Protein AF-A0A7W5DE74-F1 (afdb_monomer_lite)

Structure (mmCIF, N/CA/C/O backbone):
data_AF-A0A7W5DE74-F1
#
_entry.id   AF-A0A7W5DE74-F1
#
loop_
_atom_site.group_PDB
_atom_site.id
_atom_site.type_symbol
_atom_site.label_atom_id
_atom_site.label_alt_id
_atom_site.label_comp_id
_atom_site.label_asym_id
_atom_site.label_entity_id
_atom_site.label_seq_id
_atom_site.pdbx_PDB_ins_code
_atom_site.Cartn_x
_atom_site.Cartn_y
_atom_site.Cartn_z
_atom_site.occupancy
_atom_site.B_iso_or_equiv
_atom_site.auth_seq_id
_atom_site.auth_comp_id
_atom_site.auth_asym_id
_atom_site.auth_atom_id
_atom_site.pdbx_PDB_model_num
ATOM 1 N N . MET A 1 1 ? -1.515 -3.182 -5.912 1.00 50.22 1 MET A N 1
ATOM 2 C CA . MET A 1 1 ? -0.886 -4.175 -5.039 1.00 50.22 1 MET A CA 1
ATOM 3 C C . MET A 1 1 ? -0.636 -5.347 -5.954 1.00 50.22 1 MET A C 1
ATOM 5 O O . MET A 1 1 ? -1.621 -5.844 -6.493 1.00 50.22 1 MET A O 1
ATOM 9 N N . GLY A 1 2 ? 0.620 -5.679 -6.240 1.00 57.59 2 GLY A N 1
ATOM 10 C CA . GLY A 1 2 ? 0.956 -6.916 -6.942 1.00 57.59 2 GLY A CA 1
ATOM 11 C C . GLY A 1 2 ? 1.387 -7.972 -5.930 1.00 57.59 2 GLY A C 1
ATOM 12 O O . GLY A 1 2 ? 2.156 -7.664 -5.022 1.00 57.59 2 GLY A O 1
ATOM 13 N N . THR A 1 3 ? 0.879 -9.197 -6.046 1.00 67.75 3 THR A N 1
ATOM 14 C CA . THR A 1 3 ? 1.270 -10.319 -5.177 1.00 67.75 3 THR A CA 1
ATOM 15 C C . THR A 1 3 ? 1.886 -11.424 -6.023 1.00 67.75 3 THR A C 1
ATOM 17 O O . THR A 1 3 ? 1.334 -11.786 -7.058 1.00 67.75 3 THR A O 1
ATOM 20 N N . PHE A 1 4 ? 3.024 -11.970 -5.591 1.00 82.62 4 PHE A N 1
ATOM 21 C CA . PHE A 1 4 ? 3.756 -13.004 -6.318 1.00 82.62 4 PHE A CA 1
ATOM 22 C C . PHE A 1 4 ? 4.430 -13.999 -5.370 1.00 82.62 4 PHE A C 1
ATOM 24 O O . PHE A 1 4 ? 4.815 -13.654 -4.258 1.00 82.62 4 PHE A O 1
ATOM 31 N N . ALA A 1 5 ? 4.583 -15.243 -5.829 1.00 84.38 5 ALA A N 1
ATOM 32 C CA . ALA A 1 5 ? 5.371 -16.272 -5.139 1.00 84.38 5 ALA A CA 1
ATOM 33 C C . ALA A 1 5 ? 6.841 -16.285 -5.585 1.00 84.38 5 ALA A C 1
ATOM 35 O O . ALA A 1 5 ? 7.701 -16.822 -4.897 1.00 84.38 5 ALA A O 1
ATOM 36 N N . ARG A 1 6 ? 7.102 -15.759 -6.781 1.00 89.25 6 ARG A N 1
ATOM 37 C CA . ARG A 1 6 ? 8.391 -15.726 -7.468 1.00 89.25 6 ARG A CA 1
ATOM 38 C C . ARG A 1 6 ? 8.315 -14.625 -8.520 1.00 89.25 6 ARG A C 1
ATOM 40 O O . ARG A 1 6 ? 7.248 -14.433 -9.102 1.00 89.25 6 ARG A O 1
ATOM 47 N N . ILE A 1 7 ? 9.422 -13.930 -8.771 1.00 91.12 7 ILE A N 1
ATOM 48 C CA . ILE A 1 7 ? 9.519 -12.959 -9.874 1.00 91.12 7 ILE A CA 1
ATOM 49 C C . ILE A 1 7 ? 10.151 -13.614 -11.099 1.00 91.12 7 ILE A C 1
ATOM 51 O O . ILE A 1 7 ? 9.640 -13.460 -12.202 1.00 91.12 7 ILE A O 1
ATOM 55 N N . ALA A 1 8 ? 11.237 -14.362 -10.908 1.00 93.81 8 ALA A N 1
ATOM 56 C CA . ALA A 1 8 ? 11.986 -14.971 -11.996 1.00 93.81 8 ALA A CA 1
ATOM 57 C C . ALA A 1 8 ? 11.155 -15.952 -12.834 1.00 93.81 8 ALA A C 1
ATOM 59 O O . ALA A 1 8 ? 10.428 -16.800 -12.310 1.00 93.81 8 ALA A O 1
ATOM 60 N N . TRP A 1 9 ? 11.329 -15.883 -14.149 1.00 96.25 9 TRP A N 1
ATOM 61 C CA . TRP A 1 9 ? 10.778 -16.856 -15.082 1.00 96.25 9 TRP A CA 1
ATOM 62 C C . TRP A 1 9 ? 11.301 -18.268 -14.781 1.00 96.25 9 TRP A C 1
ATOM 64 O O . TRP A 1 9 ? 12.428 -18.460 -14.308 1.00 96.25 9 TRP A O 1
ATOM 74 N N . ALA A 1 10 ? 10.464 -19.262 -15.053 1.00 94.56 10 ALA A N 1
ATOM 75 C CA . ALA A 1 10 ? 10.846 -20.666 -15.111 1.00 94.56 10 ALA A CA 1
ATOM 76 C C . ALA A 1 10 ? 9.954 -21.390 -16.139 1.00 94.56 10 ALA A C 1
ATOM 78 O O . ALA A 1 10 ? 8.854 -20.909 -16.423 1.00 94.56 10 ALA A O 1
ATOM 79 N N . PRO A 1 11 ? 10.360 -22.559 -16.671 1.00 95.00 11 PRO A N 1
ATOM 80 C CA . PRO A 1 11 ? 9.535 -23.322 -17.615 1.00 95.00 11 PRO A CA 1
ATOM 81 C C . PRO A 1 11 ? 8.137 -23.673 -17.080 1.00 95.00 11 PRO A C 1
ATOM 83 O O . PRO A 1 11 ? 7.183 -23.761 -17.846 1.00 95.00 11 PRO A O 1
ATOM 86 N N . ASP A 1 12 ? 8.006 -23.839 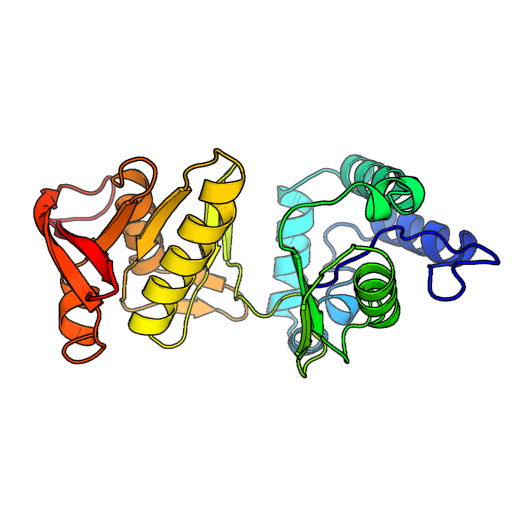-15.762 1.00 93.88 12 ASP A N 1
ATOM 87 C CA . ASP A 1 12 ? 6.755 -24.102 -15.042 1.00 93.88 12 ASP A CA 1
ATOM 88 C C . ASP A 1 12 ? 6.113 -22.831 -14.437 1.00 93.88 12 ASP A C 1
ATOM 90 O O . ASP A 1 12 ? 5.123 -22.906 -13.707 1.00 93.88 12 ASP A O 1
ATOM 94 N N . TYR A 1 13 ? 6.677 -21.656 -14.731 1.00 95.44 13 TYR A N 1
ATOM 95 C CA . TYR A 1 13 ? 6.267 -20.340 -14.236 1.00 95.44 13 TYR A CA 1
ATOM 96 C C . TYR A 1 13 ? 6.455 -19.283 -15.333 1.00 95.44 13 TYR A C 1
ATOM 98 O O . TYR A 1 13 ? 7.277 -18.368 -15.242 1.00 95.44 13 TYR A O 1
ATOM 106 N N . THR A 1 14 ? 5.708 -19.458 -16.424 1.00 95.31 14 THR A N 1
ATOM 107 C CA . THR A 1 14 ? 5.965 -18.793 -17.711 1.00 95.31 14 THR A CA 1
ATOM 108 C C . THR A 1 14 ? 5.629 -17.305 -17.750 1.00 95.31 14 THR A C 1
ATOM 110 O O . THR A 1 14 ? 5.992 -16.629 -18.705 1.00 95.31 14 THR A O 1
ATOM 113 N N . PHE A 1 15 ? 4.926 -16.801 -16.739 1.00 93.81 15 PHE A N 1
ATOM 114 C CA . PHE A 1 15 ? 4.556 -15.392 -16.583 1.00 93.81 15 PHE A CA 1
ATOM 115 C C . PHE A 1 15 ? 5.512 -14.627 -15.653 1.00 93.81 15 PHE A C 1
ATOM 117 O O . PHE A 1 15 ? 5.294 -13.447 -15.400 1.00 93.81 15 PHE A O 1
ATOM 124 N N . GLY A 1 16 ? 6.564 -15.286 -15.150 1.00 93.69 16 GLY A N 1
ATOM 125 C CA . GLY A 1 16 ? 7.671 -14.604 -14.486 1.00 93.69 16 GLY A CA 1
ATOM 126 C C . GLY A 1 16 ? 8.545 -13.823 -15.472 1.00 93.69 16 GLY A C 1
ATOM 127 O O . GLY A 1 16 ? 8.479 -14.008 -16.687 1.00 93.69 16 GLY A O 1
ATOM 128 N N . THR A 1 17 ? 9.401 -12.964 -14.935 1.00 93.88 17 THR A N 1
ATOM 129 C CA . THR A 1 17 ? 10.289 -12.092 -15.707 1.00 93.88 17 THR A CA 1
ATOM 130 C C . THR A 1 17 ? 11.560 -12.841 -16.114 1.00 93.88 17 THR A C 1
ATOM 132 O O . THR A 1 17 ? 12.211 -13.406 -15.235 1.00 93.88 17 THR A O 1
ATOM 135 N N . PRO A 1 18 ? 11.944 -12.863 -17.404 1.00 95.75 18 PRO A N 1
ATOM 136 C CA . PRO A 1 18 ? 13.197 -13.476 -17.842 1.00 95.75 18 PRO A CA 1
ATOM 137 C C . PRO A 1 18 ? 14.445 -12.780 -17.262 1.00 95.75 18 PRO A C 1
ATOM 139 O O . PRO A 1 18 ? 14.412 -11.559 -17.065 1.00 95.75 18 PRO A O 1
ATOM 142 N N . PRO A 1 19 ? 15.555 -13.511 -17.029 1.00 93.00 19 PRO A N 1
ATOM 143 C CA . PRO A 1 19 ? 16.786 -12.955 -16.459 1.00 93.00 19 PRO A CA 1
ATOM 144 C C . PRO A 1 19 ? 17.320 -11.751 -17.228 1.00 93.00 19 PRO A C 1
ATOM 146 O O . PRO A 1 19 ? 17.626 -10.731 -16.627 1.00 93.00 19 PRO A O 1
ATOM 149 N N . GLU A 1 20 ? 17.338 -11.819 -18.556 1.00 94.94 20 GLU A N 1
ATOM 150 C CA . GLU A 1 20 ? 17.827 -10.750 -19.424 1.00 94.94 20 GLU A CA 1
ATOM 151 C C . GLU A 1 20 ? 16.999 -9.461 -19.308 1.00 94.94 20 GLU A C 1
ATOM 153 O O . GLU A 1 20 ? 17.544 -8.357 -19.354 1.00 94.94 20 GLU A O 1
ATOM 158 N N . VAL A 1 21 ? 15.685 -9.589 -19.094 1.00 91.44 21 VAL A N 1
ATOM 159 C CA . VAL A 1 21 ? 14.788 -8.447 -18.874 1.00 91.44 21 VAL A CA 1
ATOM 160 C C . VAL A 1 21 ? 15.040 -7.844 -17.493 1.00 91.44 21 VAL A C 1
ATOM 162 O O . VAL A 1 21 ? 15.067 -6.621 -17.341 1.00 91.44 21 VAL A O 1
ATOM 165 N N . TYR A 1 22 ? 15.245 -8.694 -16.486 1.00 90.44 22 TYR A N 1
ATOM 166 C CA . TYR A 1 22 ? 15.495 -8.252 -15.120 1.00 90.44 22 TYR A CA 1
ATOM 167 C C . TYR A 1 22 ? 16.885 -7.623 -14.953 1.00 90.44 22 TYR A C 1
ATOM 169 O O . TYR A 1 22 ? 17.020 -6.590 -14.306 1.00 90.44 22 TYR A O 1
ATOM 177 N N . ASP A 1 23 ? 17.914 -8.165 -15.597 1.00 92.06 23 ASP A N 1
ATOM 178 C CA . ASP A 1 23 ? 19.263 -7.597 -15.581 1.00 92.06 23 ASP A CA 1
ATOM 179 C C . ASP A 1 23 ? 19.297 -6.217 -16.248 1.00 92.06 23 ASP A C 1
ATOM 181 O O . ASP A 1 23 ? 19.892 -5.281 -15.706 1.00 92.06 23 ASP A O 1
ATOM 185 N N . ALA A 1 24 ? 18.590 -6.041 -17.370 1.00 91.00 24 ALA A N 1
ATOM 186 C CA . ALA A 1 24 ? 18.429 -4.731 -18.002 1.00 91.00 24 ALA A CA 1
ATOM 187 C C . ALA A 1 24 ? 17.707 -3.731 -17.079 1.00 91.00 24 ALA A C 1
ATOM 189 O O . ALA A 1 24 ? 18.073 -2.553 -17.012 1.00 91.00 24 ALA A O 1
ATOM 190 N N . LEU A 1 25 ? 16.706 -4.199 -16.324 1.00 86.81 25 LEU A N 1
ATOM 191 C CA . LEU A 1 25 ? 16.023 -3.403 -15.306 1.00 86.81 25 LEU A CA 1
ATOM 192 C C . LEU A 1 25 ? 16.978 -2.966 -14.187 1.00 86.81 25 LEU A C 1
ATOM 194 O O . LEU A 1 25 ? 16.955 -1.796 -13.802 1.00 86.81 25 LEU A O 1
ATOM 198 N N . LEU A 1 26 ? 17.820 -3.874 -13.684 1.00 87.19 26 LEU A N 1
ATOM 199 C CA . LEU A 1 26 ? 18.799 -3.582 -12.633 1.00 87.19 26 LEU A CA 1
ATOM 200 C C . LEU A 1 26 ? 19.858 -2.578 -13.103 1.00 87.19 26 LEU A C 1
ATOM 202 O O . LEU A 1 26 ? 20.144 -1.624 -12.382 1.00 87.19 26 LEU A O 1
ATOM 206 N N . GLN A 1 27 ? 20.382 -2.730 -14.322 1.00 90.56 27 GLN A N 1
ATOM 207 C CA . GLN A 1 27 ? 21.330 -1.770 -14.904 1.00 90.56 27 GLN A CA 1
ATOM 208 C C . GLN A 1 27 ? 20.709 -0.377 -15.041 1.00 90.56 27 GLN A C 1
ATOM 210 O O . GLN A 1 27 ? 21.325 0.629 -14.682 1.00 90.56 27 GLN A O 1
ATOM 215 N N . ARG A 1 28 ? 19.461 -0.306 -15.517 1.00 87.62 28 ARG A N 1
ATOM 216 C CA . ARG A 1 28 ? 18.734 0.962 -15.607 1.00 87.62 28 ARG A CA 1
ATOM 217 C C . ARG A 1 28 ? 18.492 1.566 -14.228 1.00 87.62 28 ARG A C 1
ATOM 219 O O . ARG A 1 28 ? 18.661 2.771 -14.057 1.00 87.62 28 ARG A O 1
ATOM 226 N N . MET A 1 29 ? 18.119 0.743 -13.250 1.00 81.50 29 MET A N 1
ATOM 227 C CA . MET A 1 29 ? 17.961 1.178 -11.865 1.00 81.50 29 MET A CA 1
ATOM 228 C C . MET A 1 29 ? 19.238 1.790 -11.322 1.00 81.50 29 MET A C 1
ATOM 230 O O . MET A 1 29 ? 19.171 2.857 -10.732 1.00 81.50 29 MET A O 1
ATOM 234 N N . GLU A 1 30 ? 20.390 1.178 -11.565 1.00 84.56 30 GLU A N 1
ATOM 235 C CA . GLU A 1 30 ? 21.675 1.685 -11.094 1.00 84.56 30 GLU A CA 1
ATOM 236 C C . GLU A 1 30 ? 22.034 3.052 -11.707 1.00 84.56 30 GLU A C 1
ATOM 238 O O . GLU A 1 30 ? 22.416 3.977 -10.991 1.00 84.56 30 GLU A O 1
ATOM 243 N N . GLN A 1 31 ? 21.859 3.213 -1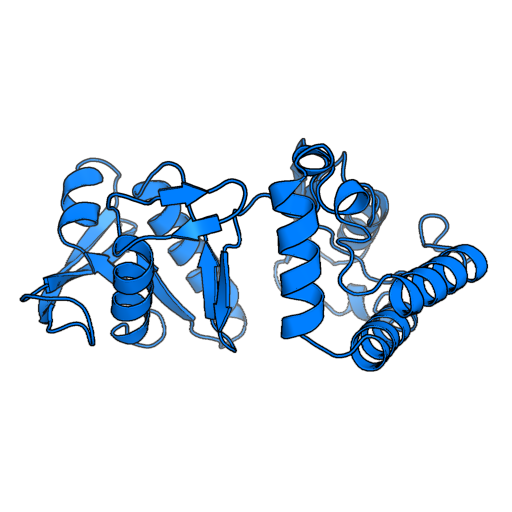3.023 1.00 87.62 31 GLN A N 1
ATOM 244 C CA . GLN A 1 31 ? 22.258 4.421 -13.767 1.00 87.62 31 GLN A CA 1
ATOM 245 C C . GLN A 1 31 ? 21.280 5.596 -13.631 1.00 87.62 31 GLN A C 1
ATOM 247 O O . GLN A 1 31 ? 21.638 6.776 -13.778 1.00 87.62 31 GLN A O 1
ATOM 252 N N . GLU A 1 32 ? 20.008 5.285 -13.423 1.00 87.69 32 GLU A N 1
ATOM 253 C CA . GLU A 1 32 ? 18.924 6.259 -13.424 1.00 87.69 32 GLU A CA 1
ATOM 254 C C . GLU A 1 32 ? 18.214 6.348 -12.069 1.00 87.69 32 GLU A C 1
ATOM 256 O O . GLU A 1 32 ? 17.192 7.033 -11.959 1.00 87.69 32 GLU A O 1
ATOM 261 N N . TRP A 1 33 ? 18.770 5.724 -11.024 1.00 81.62 33 TRP A N 1
ATOM 262 C CA . TRP A 1 33 ? 18.270 5.859 -9.661 1.00 81.62 33 TRP A CA 1
ATOM 263 C C . TRP A 1 33 ? 18.088 7.331 -9.311 1.00 81.62 33 TRP A C 1
ATOM 265 O O . TRP A 1 33 ? 18.973 8.173 -9.488 1.00 81.62 33 TRP A O 1
ATOM 275 N N . GLY A 1 34 ? 16.902 7.662 -8.825 1.00 70.06 34 GLY A N 1
ATOM 276 C CA . GLY A 1 34 ? 16.574 9.025 -8.475 1.00 70.06 34 GLY A CA 1
ATOM 277 C C . GLY A 1 34 ? 16.122 9.911 -9.634 1.00 70.06 34 GLY A C 1
ATOM 278 O O . GLY A 1 34 ? 15.814 11.081 -9.423 1.00 70.06 34 GLY A O 1
ATOM 279 N N . LYS A 1 35 ? 16.021 9.403 -10.859 1.00 82.44 35 LYS A N 1
ATOM 280 C CA . LYS A 1 35 ? 15.450 10.157 -11.992 1.00 82.44 35 LYS A CA 1
ATOM 281 C C . LYS A 1 35 ? 13.955 9.893 -12.178 1.00 82.44 35 LYS A C 1
ATOM 283 O O . LYS A 1 35 ? 13.362 10.336 -13.157 1.00 82.44 35 LYS A O 1
ATOM 288 N N . GLY A 1 36 ? 13.339 9.174 -11.240 1.00 65.94 36 GLY A N 1
ATOM 289 C CA . GLY A 1 36 ? 11.932 8.813 -11.319 1.00 65.94 36 GLY A CA 1
ATOM 290 C C . GLY A 1 36 ? 11.688 7.583 -12.200 1.00 65.94 36 GLY A C 1
ATOM 291 O O . GLY A 1 36 ? 10.614 7.430 -12.787 1.00 65.94 36 GLY A O 1
ATOM 292 N N . VAL A 1 37 ? 12.684 6.703 -12.312 1.00 68.12 37 VAL A N 1
ATOM 293 C CA . VAL A 1 37 ? 12.578 5.483 -13.113 1.00 68.12 37 VAL A CA 1
ATOM 294 C C . VAL A 1 37 ? 11.547 4.513 -12.565 1.00 68.12 37 VAL A C 1
ATOM 296 O O . VAL A 1 37 ? 11.339 4.416 -11.357 1.00 68.12 37 VAL A O 1
ATOM 299 N N . LEU A 1 38 ? 10.891 3.811 -13.491 1.00 70.06 38 LEU A N 1
ATOM 300 C CA . LEU A 1 38 ? 9.746 2.922 -13.272 1.00 70.06 38 LEU A CA 1
ATOM 301 C C . LEU A 1 38 ? 8.457 3.563 -12.778 1.00 70.06 38 LEU A C 1
ATOM 303 O O . LEU A 1 38 ? 7.476 2.837 -12.669 1.00 70.06 38 LEU A O 1
ATOM 307 N N . LEU A 1 39 ? 8.384 4.882 -12.570 1.00 69.75 39 LEU A N 1
ATOM 308 C CA . LEU A 1 39 ? 7.108 5.507 -12.209 1.00 69.75 39 LEU A CA 1
ATOM 309 C C . LEU A 1 39 ? 6.018 5.197 -13.247 1.00 69.75 39 LEU A C 1
ATOM 311 O O . LEU A 1 39 ? 4.911 4.835 -12.883 1.00 69.75 39 LEU A O 1
ATOM 315 N N . SER A 1 40 ? 6.351 5.235 -14.538 1.00 75.38 40 SER A N 1
ATOM 316 C CA . SER A 1 40 ? 5.413 4.894 -15.617 1.00 75.38 40 SER A CA 1
ATOM 317 C C . SER A 1 40 ? 5.014 3.416 -15.667 1.00 75.38 40 SER A C 1
ATOM 319 O O . SER A 1 40 ? 4.000 3.082 -16.279 1.00 75.38 40 SER A O 1
ATOM 321 N N . ALA A 1 41 ? 5.806 2.533 -15.058 1.00 72.50 41 ALA A N 1
ATOM 322 C CA . ALA A 1 41 ? 5.509 1.109 -14.959 1.00 72.50 41 ALA A CA 1
ATOM 323 C C . ALA A 1 41 ? 4.699 0.792 -13.690 1.00 72.50 41 ALA A C 1
ATOM 325 O O . ALA A 1 41 ? 3.735 0.040 -13.761 1.00 72.50 41 ALA A O 1
ATOM 326 N N . LEU A 1 42 ? 5.065 1.399 -12.557 1.00 68.69 42 LEU A N 1
ATOM 327 C CA . LEU A 1 42 ? 4.462 1.182 -11.238 1.00 68.69 42 LEU A CA 1
ATOM 328 C C . LEU A 1 42 ? 3.181 1.994 -11.020 1.00 68.69 42 LEU A C 1
ATOM 330 O O . LEU A 1 42 ? 2.289 1.556 -10.306 1.00 68.69 42 LEU A O 1
ATOM 334 N N . ALA A 1 43 ? 3.080 3.178 -11.608 1.00 70.56 43 ALA A N 1
ATOM 335 C CA . ALA A 1 43 ? 1.907 4.040 -11.534 1.00 70.56 43 ALA A CA 1
ATOM 336 C C . ALA A 1 43 ? 1.697 4.741 -12.885 1.00 70.56 43 ALA A C 1
ATOM 338 O O . ALA A 1 43 ? 1.982 5.935 -13.015 1.00 70.56 43 ALA A O 1
ATOM 339 N N . PRO A 1 44 ? 1.225 4.013 -13.920 1.00 75.31 44 PRO A N 1
ATOM 340 C CA . PRO A 1 44 ? 0.942 4.592 -15.231 1.00 75.31 44 PRO A CA 1
ATOM 341 C C . PRO A 1 44 ? 0.058 5.842 -15.176 1.00 75.31 44 PRO A C 1
ATOM 343 O O . PRO A 1 44 ? 0.238 6.737 -15.998 1.00 75.31 44 PRO A O 1
ATOM 346 N N . SER A 1 45 ? -0.853 5.942 -14.202 1.00 74.88 45 SER A N 1
ATOM 347 C CA . SER A 1 45 ? -1.691 7.134 -14.010 1.00 74.88 45 SER A CA 1
ATOM 348 C C . SER A 1 45 ? -0.909 8.411 -13.673 1.00 74.88 45 SER A C 1
ATOM 350 O O . SER A 1 45 ? -1.426 9.506 -13.875 1.00 74.88 45 SER A O 1
ATOM 352 N N . LEU A 1 46 ? 0.336 8.285 -13.202 1.00 73.38 46 LEU A N 1
ATOM 353 C CA . LEU A 1 46 ? 1.231 9.388 -12.837 1.00 73.38 46 LEU A CA 1
ATOM 354 C C . LEU A 1 46 ? 2.374 9.587 -13.846 1.00 73.38 46 LEU A C 1
ATOM 356 O O . LEU A 1 46 ? 3.276 10.387 -13.608 1.00 73.38 46 LEU A O 1
ATOM 360 N N . ALA A 1 47 ? 2.378 8.853 -14.964 1.00 73.94 47 ALA A N 1
ATOM 361 C CA . ALA A 1 47 ? 3.504 8.827 -15.898 1.00 73.94 47 ALA A CA 1
ATOM 362 C C . ALA A 1 47 ? 3.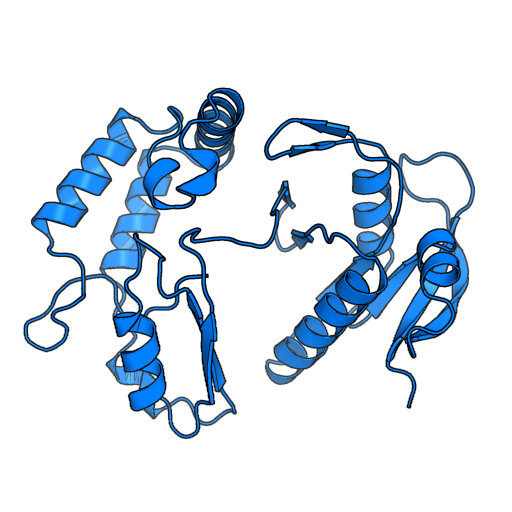781 10.182 -16.576 1.00 73.94 47 ALA A C 1
ATOM 364 O O . ALA A 1 47 ? 4.941 10.488 -16.869 1.00 73.94 47 ALA A O 1
ATOM 365 N N . ASP A 1 48 ? 2.740 10.980 -16.804 1.00 79.44 48 ASP A N 1
ATOM 366 C CA . ASP A 1 48 ? 2.834 12.274 -17.489 1.00 79.44 48 ASP A CA 1
ATOM 367 C C . ASP A 1 48 ? 2.953 13.458 -16.515 1.00 79.44 48 ASP A C 1
ATOM 369 O O . ASP A 1 48 ? 3.155 14.598 -16.930 1.00 79.44 48 ASP A O 1
ATOM 373 N N . ASP A 1 49 ? 2.900 13.197 -15.207 1.00 80.56 49 ASP A N 1
ATOM 374 C CA . ASP A 1 49 ? 3.090 14.216 -14.180 1.00 80.56 49 ASP A 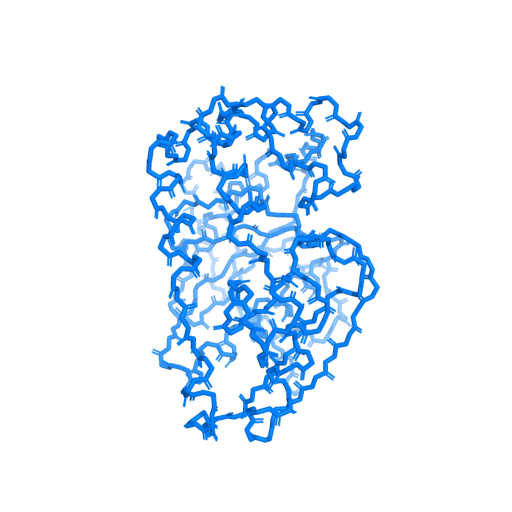CA 1
ATOM 375 C C . ASP A 1 49 ? 4.593 14.407 -13.902 1.00 80.56 49 ASP A C 1
ATOM 377 O O . ASP A 1 49 ? 5.258 13.613 -13.227 1.00 80.56 49 ASP A O 1
ATOM 381 N N . ALA A 1 50 ? 5.145 15.498 -14.438 1.00 77.69 50 ALA A N 1
ATOM 382 C CA . ALA A 1 50 ? 6.545 15.867 -14.248 1.00 77.69 50 ALA A CA 1
ATOM 383 C C . ALA A 1 50 ? 6.906 16.085 -12.768 1.00 77.69 50 ALA A C 1
ATOM 385 O O . ALA A 1 50 ? 8.005 15.712 -12.348 1.00 77.69 50 ALA A O 1
ATOM 386 N N . ALA A 1 51 ? 5.982 16.624 -11.966 1.00 72.88 51 ALA A N 1
ATOM 387 C CA . ALA A 1 51 ? 6.189 16.824 -10.536 1.00 72.88 51 ALA A CA 1
ATOM 388 C C . ALA A 1 51 ? 6.192 15.483 -9.788 1.00 72.88 51 ALA A C 1
ATOM 390 O O . ALA A 1 51 ? 7.019 15.280 -8.892 1.00 72.88 51 ALA A O 1
ATOM 391 N N . ALA A 1 52 ? 5.333 14.538 -10.188 1.00 66.44 52 ALA A N 1
ATOM 392 C CA . ALA A 1 52 ? 5.341 13.176 -9.659 1.00 66.44 52 ALA A CA 1
ATOM 393 C C . ALA A 1 52 ? 6.639 12.433 -10.011 1.00 66.44 52 ALA A C 1
ATOM 395 O O . ALA A 1 52 ? 7.233 11.801 -9.136 1.00 66.44 52 ALA A O 1
ATOM 396 N N . ARG A 1 53 ? 7.138 12.556 -11.251 1.00 72.19 53 ARG A N 1
ATOM 397 C CA . ARG A 1 53 ? 8.416 11.952 -11.677 1.00 72.19 53 ARG A CA 1
ATOM 398 C C . ARG A 1 53 ? 9.601 12.504 -10.893 1.00 72.19 53 ARG A C 1
ATOM 400 O O . ARG A 1 53 ? 10.421 11.736 -10.389 1.00 72.19 53 ARG A O 1
ATOM 407 N N . GLU A 1 54 ? 9.683 13.823 -10.761 1.00 71.75 54 GLU A N 1
ATOM 408 C CA . GLU A 1 54 ? 10.753 14.473 -10.007 1.00 71.75 54 GLU A CA 1
ATOM 409 C C . GLU A 1 54 ? 10.694 14.105 -8.514 1.00 71.75 54 GLU A C 1
ATOM 411 O O . GLU A 1 54 ? 11.721 13.845 -7.880 1.00 71.75 54 GLU A O 1
ATOM 416 N N . TRP A 1 55 ? 9.487 14.023 -7.946 1.00 64.69 55 TRP A N 1
ATOM 417 C CA . TRP A 1 55 ? 9.283 13.549 -6.582 1.00 64.69 55 TRP A CA 1
ATOM 418 C C . TRP A 1 55 ? 9.711 12.096 -6.389 1.00 64.69 55 TRP A C 1
ATOM 420 O O . TRP A 1 55 ? 10.472 11.836 -5.458 1.00 64.69 55 TRP A O 1
ATOM 430 N N . TRP A 1 56 ? 9.280 11.179 -7.258 1.00 62.59 56 TRP A N 1
ATOM 431 C CA . TRP A 1 56 ? 9.656 9.764 -7.196 1.00 62.59 56 TRP A CA 1
ATOM 432 C C . TRP A 1 56 ? 11.178 9.607 -7.243 1.00 62.59 56 TRP A C 1
ATOM 434 O O . TRP A 1 56 ? 11.772 8.859 -6.470 1.00 62.59 56 TRP A O 1
ATOM 444 N N . GLY A 1 57 ? 11.830 10.414 -8.079 1.00 67.44 57 GLY A N 1
ATOM 445 C CA . GLY A 1 57 ? 13.278 10.508 -8.119 1.00 67.44 57 GLY A CA 1
ATOM 446 C C . GLY A 1 57 ? 13.918 11.020 -6.820 1.00 67.44 57 GLY A C 1
ATOM 447 O O . GLY A 1 57 ? 14.920 10.482 -6.350 1.00 67.44 57 GLY A O 1
ATOM 448 N N . ARG A 1 58 ? 13.348 12.045 -6.180 1.00 67.31 58 ARG A N 1
ATOM 449 C CA . ARG A 1 58 ? 13.813 12.482 -4.849 1.00 67.31 58 ARG A CA 1
ATOM 450 C C . ARG A 1 58 ? 13.641 11.386 -3.798 1.00 67.31 58 ARG A C 1
ATOM 452 O O . ARG A 1 58 ? 14.581 11.151 -3.046 1.00 67.31 58 ARG A O 1
ATOM 459 N N . PHE A 1 59 ? 12.491 10.714 -3.784 1.00 56.78 59 PHE A N 1
ATOM 460 C CA . PHE A 1 59 ? 12.192 9.621 -2.859 1.00 56.78 59 PHE A CA 1
ATOM 461 C C . PHE A 1 59 ? 13.209 8.484 -2.986 1.00 56.78 59 PHE A C 1
ATOM 463 O O . PHE A 1 59 ? 13.823 8.117 -1.991 1.00 56.78 59 PHE A O 1
ATOM 470 N N . GLN A 1 60 ? 13.473 8.011 -4.208 1.00 61.84 60 GLN A N 1
ATOM 471 C CA . GLN A 1 60 ? 14.499 7.001 -4.490 1.00 61.84 60 GLN A CA 1
ATOM 472 C C . GLN A 1 60 ? 15.860 7.375 -3.877 1.00 61.84 60 GLN A C 1
ATOM 474 O O . GLN A 1 60 ? 16.472 6.568 -3.186 1.00 61.84 60 GLN A O 1
ATOM 479 N N . ARG A 1 61 ? 16.328 8.621 -4.056 1.00 73.06 61 ARG A N 1
ATOM 480 C CA . ARG A 1 61 ? 17.613 9.064 -3.474 1.00 73.06 61 ARG A CA 1
ATOM 481 C C . ARG A 1 61 ? 17.614 9.131 -1.948 1.00 73.06 61 ARG A C 1
ATOM 483 O O . ARG A 1 61 ? 18.673 8.978 -1.349 1.00 73.06 61 ARG A O 1
ATOM 490 N N . GLN A 1 62 ? 16.473 9.449 -1.342 1.00 60.44 62 GLN A N 1
ATOM 491 C CA . GLN A 1 62 ? 16.340 9.596 0.108 1.00 60.44 62 GLN A CA 1
ATOM 492 C C . GLN A 1 62 ? 16.124 8.257 0.816 1.00 60.44 62 GLN A C 1
ATOM 494 O O . GLN A 1 62 ? 16.473 8.146 1.988 1.00 60.44 62 GLN A O 1
ATOM 499 N N . SER A 1 63 ? 15.567 7.258 0.127 1.00 54.88 63 SER A N 1
ATOM 500 C CA . SER A 1 63 ? 15.261 5.955 0.714 1.00 54.88 63 SER A CA 1
ATOM 501 C C . SER A 1 63 ? 16.499 5.071 0.834 1.00 54.88 63 SER A C 1
ATOM 503 O O . SER A 1 63 ? 16.806 4.581 1.919 1.00 54.88 63 SER A O 1
ATOM 505 N N . CYS A 1 64 ? 17.233 4.869 -0.260 1.00 61.28 64 CYS A N 1
ATOM 506 C CA . CYS A 1 64 ? 18.441 4.054 -0.258 1.00 61.28 64 CYS A CA 1
ATOM 507 C C . CYS A 1 64 ? 19.404 4.431 -1.392 1.00 61.28 64 CYS A C 1
ATOM 509 O O . CYS A 1 64 ? 19.078 5.181 -2.316 1.00 61.28 64 CYS A O 1
ATOM 511 N N . SER A 1 65 ? 20.634 3.917 -1.308 1.00 78.00 65 SER A N 1
ATOM 512 C CA . SER A 1 65 ? 21.602 4.066 -2.393 1.00 78.00 65 SER A CA 1
ATOM 513 C C . SER A 1 65 ? 21.188 3.223 -3.613 1.00 78.00 65 SER A C 1
ATOM 515 O O . SER A 1 65 ? 20.532 2.192 -3.442 1.00 78.00 65 SER A O 1
ATOM 517 N N . PRO A 1 66 ? 21.617 3.589 -4.838 1.00 75.94 66 PRO A N 1
ATOM 518 C CA . PRO A 1 66 ? 21.352 2.787 -6.036 1.00 75.94 66 PRO A CA 1
ATOM 519 C C . PRO A 1 66 ? 21.797 1.326 -5.874 1.00 75.94 66 PRO A C 1
ATOM 521 O O . PRO A 1 66 ? 21.053 0.405 -6.199 1.00 75.94 66 PRO A O 1
ATOM 524 N N . GLY A 1 67 ? 22.982 1.108 -5.292 1.00 75.19 67 GLY A N 1
ATOM 525 C CA . GLY A 1 67 ? 23.507 -0.233 -5.030 1.00 75.19 67 GLY A CA 1
ATOM 526 C C . GLY A 1 67 ? 22.666 -1.022 -4.022 1.00 75.19 67 GLY A C 1
ATOM 527 O O . GLY A 1 67 ? 22.438 -2.213 -4.220 1.00 75.19 67 GLY A O 1
ATOM 528 N N . ALA A 1 68 ? 22.142 -0.368 -2.978 1.00 68.25 68 ALA A N 1
ATOM 529 C CA . ALA A 1 68 ? 21.230 -1.008 -2.029 1.00 68.25 68 ALA A CA 1
ATOM 530 C C . ALA A 1 68 ? 19.888 -1.376 -2.686 1.00 68.25 68 ALA A C 1
ATOM 532 O O . ALA A 1 68 ? 19.378 -2.470 -2.455 1.00 68.25 68 ALA A O 1
ATOM 533 N N . ALA A 1 69 ? 19.341 -0.512 -3.547 1.00 68.25 69 ALA A N 1
ATOM 534 C CA . ALA A 1 69 ? 18.131 -0.808 -4.313 1.00 68.25 69 ALA A CA 1
ATOM 535 C C . ALA A 1 69 ? 18.322 -2.008 -5.253 1.00 68.25 69 ALA A C 1
ATOM 537 O O . ALA A 1 69 ? 17.501 -2.924 -5.266 1.00 68.25 69 ALA A O 1
ATOM 538 N N . VAL A 1 70 ? 19.428 -2.030 -6.003 1.00 78.94 70 VAL A N 1
ATOM 539 C CA . VAL A 1 70 ? 19.790 -3.142 -6.895 1.00 78.94 70 VAL A CA 1
ATOM 540 C C . VAL A 1 70 ? 19.961 -4.440 -6.110 1.00 78.94 70 VAL A C 1
ATOM 542 O O . VAL A 1 70 ? 19.462 -5.475 -6.547 1.00 78.94 70 VAL A O 1
ATOM 545 N N . ALA A 1 71 ? 20.611 -4.399 -4.945 1.00 71.75 71 ALA A N 1
ATOM 546 C CA . ALA A 1 71 ? 20.772 -5.569 -4.086 1.00 71.75 71 ALA A CA 1
ATOM 547 C C . ALA A 1 71 ? 19.422 -6.113 -3.590 1.00 71.75 71 ALA A C 1
ATOM 549 O O . ALA A 1 71 ? 19.189 -7.318 -3.666 1.00 71.75 71 ALA A O 1
ATOM 550 N N . LEU A 1 72 ? 18.512 -5.238 -3.145 1.00 67.44 72 LEU A N 1
ATOM 551 C CA . LEU A 1 72 ? 17.168 -5.631 -2.704 1.00 67.44 72 LEU A CA 1
ATOM 552 C C . LEU A 1 72 ? 16.340 -6.239 -3.841 1.00 67.44 72 LEU A C 1
ATOM 554 O O . LEU A 1 72 ? 15.684 -7.257 -3.640 1.00 67.44 72 LEU A O 1
ATOM 558 N N . LEU A 1 73 ? 16.386 -5.642 -5.033 1.00 74.31 73 LEU A N 1
ATOM 559 C CA . LEU A 1 73 ? 15.681 -6.156 -6.208 1.00 74.31 73 LEU A CA 1
ATOM 560 C C . LEU A 1 73 ? 16.254 -7.503 -6.662 1.00 74.31 73 LEU A C 1
ATOM 562 O O . LEU A 1 73 ? 15.499 -8.444 -6.891 1.00 74.31 73 LEU A O 1
ATOM 566 N N . ARG A 1 74 ? 17.582 -7.640 -6.711 1.00 80.88 74 ARG A N 1
ATOM 567 C CA . ARG A 1 74 ? 18.248 -8.913 -7.021 1.00 80.88 74 ARG A CA 1
ATOM 568 C C . ARG A 1 74 ? 17.859 -10.006 -6.026 1.00 80.88 74 ARG A C 1
ATOM 570 O O . ARG A 1 74 ? 17.448 -11.082 -6.443 1.00 80.88 74 ARG A O 1
ATOM 577 N N . MET A 1 75 ? 17.889 -9.700 -4.730 1.00 74.44 75 MET A N 1
ATOM 578 C CA . MET A 1 75 ? 17.422 -10.621 -3.694 1.00 74.44 75 MET A CA 1
ATOM 579 C C . MET A 1 75 ? 15.952 -11.006 -3.914 1.00 74.44 75 MET A C 1
ATOM 581 O O . MET A 1 75 ? 15.625 -12.187 -3.910 1.00 74.44 75 MET A O 1
ATOM 585 N N . ALA A 1 76 ? 15.063 -10.036 -4.158 1.00 73.06 76 ALA A N 1
ATOM 586 C CA . ALA A 1 76 ? 13.647 -10.303 -4.417 1.00 73.06 76 ALA A CA 1
ATOM 587 C C . ALA A 1 76 ? 13.421 -11.190 -5.654 1.00 73.06 76 ALA A C 1
ATOM 589 O O . ALA A 1 76 ? 12.495 -11.999 -5.672 1.00 73.06 76 ALA A O 1
ATOM 590 N N . TYR A 1 77 ? 14.271 -11.060 -6.672 1.00 85.50 77 TYR A N 1
ATOM 591 C CA . TYR A 1 77 ? 14.229 -11.875 -7.883 1.00 85.50 77 TYR A CA 1
ATOM 592 C C . TYR A 1 77 ? 14.623 -13.335 -7.645 1.00 85.50 77 TYR A C 1
ATOM 594 O O . TYR A 1 77 ? 14.044 -14.238 -8.251 1.00 85.50 77 TYR A O 1
ATOM 602 N N . GLU A 1 78 ? 15.579 -13.563 -6.746 1.00 84.44 78 GLU A N 1
ATOM 603 C CA . GLU A 1 78 ? 16.075 -14.891 -6.374 1.00 84.44 78 GLU A CA 1
ATOM 604 C C . GLU A 1 78 ? 15.111 -15.652 -5.448 1.00 84.44 78 GLU A C 1
ATOM 606 O O . GLU A 1 78 ? 15.169 -16.882 -5.375 1.00 84.44 78 GLU A O 1
ATOM 611 N N . ILE A 1 79 ? 14.196 -14.951 -4.768 1.00 84.44 79 ILE A N 1
ATOM 612 C CA . ILE A 1 79 ? 13.213 -15.567 -3.871 1.00 84.44 79 ILE A CA 1
ATOM 613 C C . ILE A 1 79 ? 12.218 -16.434 -4.654 1.00 84.44 79 ILE A C 1
ATOM 615 O O . ILE A 1 79 ? 11.558 -15.995 -5.601 1.00 84.44 79 ILE A O 1
ATOM 619 N N . ASP A 1 80 ? 12.051 -17.667 -4.175 1.00 90.00 80 ASP A N 1
ATOM 620 C CA . ASP A 1 80 ? 11.046 -18.608 -4.655 1.00 90.00 80 ASP A CA 1
ATOM 621 C C . ASP A 1 80 ? 10.241 -19.200 -3.494 1.00 90.00 80 ASP A C 1
ATOM 623 O O . ASP A 1 80 ? 10.651 -20.152 -2.830 1.00 90.00 80 ASP A O 1
ATOM 627 N N . ALA A 1 81 ? 9.060 -18.635 -3.262 1.00 85.06 81 ALA A N 1
ATOM 628 C CA . ALA A 1 81 ? 8.112 -19.102 -2.260 1.00 85.06 81 ALA A CA 1
ATOM 629 C C . ALA A 1 81 ? 7.140 -20.170 -2.800 1.00 85.06 81 ALA A C 1
ATOM 631 O O . ALA A 1 81 ? 6.276 -20.637 -2.058 1.00 85.06 81 ALA A O 1
ATOM 632 N N . ARG A 1 82 ? 7.243 -20.598 -4.070 1.00 93.12 82 ARG A N 1
ATOM 633 C CA . ARG A 1 82 ? 6.321 -21.596 -4.654 1.00 93.12 82 ARG A CA 1
ATOM 634 C C . ARG A 1 82 ? 6.271 -22.915 -3.863 1.00 93.12 82 ARG A C 1
ATOM 636 O O . ARG A 1 82 ? 5.158 -23.412 -3.681 1.00 93.12 82 ARG A O 1
ATOM 643 N N . PRO A 1 83 ? 7.394 -23.475 -3.356 1.00 92.06 83 PRO A N 1
ATOM 644 C CA . PRO A 1 83 ? 7.371 -24.746 -2.625 1.00 92.06 83 PRO A CA 1
ATOM 645 C C . PRO A 1 83 ? 6.614 -24.693 -1.294 1.00 92.06 83 PRO A C 1
ATOM 647 O O . PRO A 1 83 ? 6.148 -25.724 -0.818 1.00 92.06 83 PRO A O 1
ATOM 650 N N . ILE A 1 84 ? 6.483 -23.507 -0.691 1.00 85.88 84 ILE A N 1
ATOM 651 C CA . ILE A 1 84 ? 5.876 -23.346 0.637 1.00 85.88 84 ILE A CA 1
ATOM 652 C C . ILE A 1 84 ? 4.391 -22.972 0.589 1.00 85.88 84 ILE A C 1
ATOM 654 O O . ILE A 1 84 ? 3.719 -23.067 1.613 1.00 85.88 84 ILE A O 1
ATOM 658 N N . LEU A 1 85 ? 3.844 -22.602 -0.576 1.00 84.69 85 LEU A N 1
ATOM 659 C CA . LEU A 1 85 ? 2.427 -22.228 -0.706 1.00 84.69 85 LEU A CA 1
ATOM 660 C C . LEU A 1 85 ? 1.455 -23.297 -0.169 1.00 84.69 85 LEU A C 1
ATOM 662 O O . LEU A 1 85 ? 0.537 -22.924 0.563 1.00 84.69 85 LEU A O 1
ATOM 666 N N . PRO A 1 86 ? 1.658 -24.610 -0.423 1.00 87.19 86 PRO A N 1
ATOM 667 C CA . PRO A 1 86 ? 0.755 -25.643 0.093 1.00 87.19 86 PRO A CA 1
ATOM 668 C C . PRO A 1 86 ? 0.785 -25.797 1.621 1.00 87.19 86 PRO A C 1
ATOM 670 O O . PRO A 1 86 ? -0.107 -26.423 2.197 1.00 87.19 86 PRO A O 1
ATOM 673 N N . ALA A 1 87 ? 1.818 -25.267 2.287 1.00 82.81 87 ALA A N 1
ATOM 674 C CA . ALA A 1 87 ? 1.951 -25.311 3.740 1.00 82.81 87 ALA A CA 1
ATOM 675 C C . ALA A 1 87 ? 1.130 -24.219 4.447 1.00 82.81 87 ALA A C 1
ATOM 677 O O . ALA A 1 87 ? 0.949 -24.290 5.662 1.00 82.81 87 ALA A O 1
ATOM 678 N N . ILE A 1 88 ? 0.605 -23.234 3.715 1.00 77.12 88 ILE A N 1
ATOM 679 C CA . ILE A 1 88 ? -0.259 -22.188 4.266 1.00 77.12 88 ILE A CA 1
ATOM 680 C C . ILE A 1 88 ? -1.622 -22.814 4.602 1.00 77.12 88 ILE A C 1
ATOM 682 O O . ILE A 1 88 ? -2.327 -23.302 3.723 1.00 77.12 88 ILE A O 1
ATOM 686 N N . ARG A 1 89 ? -1.974 -22.849 5.895 1.00 73.62 89 ARG A N 1
ATOM 687 C CA . ARG A 1 89 ? -3.228 -23.448 6.408 1.00 73.62 89 ARG A CA 1
ATOM 688 C C . ARG A 1 89 ? -4.214 -22.436 6.987 1.00 73.62 89 ARG A C 1
ATOM 690 O O . ARG A 1 89 ? -5.330 -22.811 7.332 1.00 73.62 89 ARG A O 1
ATOM 697 N N . VAL A 1 90 ? -3.792 -21.184 7.134 1.00 61.19 90 VAL A N 1
ATOM 698 C CA . VAL A 1 90 ? -4.647 -20.096 7.619 1.00 61.19 90 VAL A CA 1
ATOM 699 C C . VAL A 1 90 ? -5.492 -19.541 6.469 1.00 61.19 90 VAL A C 1
ATOM 701 O O . VAL A 1 90 ? -5.025 -19.577 5.328 1.00 61.19 90 VAL A O 1
ATOM 704 N N . PRO A 1 91 ? -6.700 -19.011 6.740 1.00 68.38 91 PRO A N 1
ATOM 705 C CA . PRO A 1 91 ? -7.476 -18.299 5.731 1.00 68.38 91 PRO A CA 1
ATOM 706 C C . PRO A 1 91 ? -6.629 -17.211 5.063 1.00 68.38 91 PRO A C 1
ATOM 708 O O . PRO A 1 91 ? -6.026 -16.381 5.745 1.00 68.38 91 PRO A O 1
ATOM 711 N N . ALA A 1 92 ? -6.569 -17.231 3.734 1.00 66.62 92 ALA A N 1
ATOM 712 C CA . ALA A 1 92 ? -5.772 -16.302 2.946 1.00 66.62 92 ALA A CA 1
ATOM 713 C C . ALA A 1 92 ? -6.663 -15.607 1.917 1.00 66.62 92 ALA A C 1
ATOM 715 O O . ALA A 1 92 ? -7.381 -16.268 1.177 1.00 66.62 92 ALA A O 1
ATOM 716 N N . MET A 1 93 ? -6.593 -14.280 1.851 1.00 69.94 93 MET A N 1
ATOM 717 C CA . MET A 1 93 ? -7.241 -13.486 0.810 1.00 69.94 93 MET A CA 1
ATOM 718 C C . MET A 1 93 ? -6.172 -12.942 -0.136 1.00 69.94 93 MET A C 1
ATOM 720 O O . MET A 1 93 ? -5.212 -12.305 0.302 1.00 69.94 93 MET A O 1
ATOM 724 N N . ILE A 1 94 ? -6.348 -13.166 -1.434 1.00 75.50 94 ILE A N 1
ATOM 725 C CA . ILE A 1 94 ? -5.441 -12.712 -2.487 1.00 75.50 94 ILE A CA 1
ATOM 726 C C . ILE A 1 94 ? -6.152 -11.623 -3.286 1.00 75.50 94 ILE A C 1
ATOM 728 O O . ILE A 1 94 ? -7.219 -11.841 -3.857 1.00 75.50 94 ILE A O 1
ATOM 732 N N . LEU A 1 95 ? -5.547 -10.439 -3.336 1.00 72.31 95 LEU A N 1
ATOM 733 C CA . LEU A 1 95 ? -6.098 -9.267 -4.011 1.00 72.31 95 LEU A CA 1
ATOM 734 C C . LEU A 1 95 ? -5.134 -8.826 -5.108 1.00 72.31 95 LEU A C 1
ATOM 736 O O . LEU A 1 95 ? -3.963 -8.579 -4.824 1.00 72.31 95 LEU A O 1
ATOM 740 N N . HIS A 1 96 ? -5.614 -8.665 -6.343 1.00 78.94 96 HIS A N 1
ATOM 741 C CA . HIS A 1 96 ? -4.756 -8.224 -7.451 1.00 78.94 96 HIS A CA 1
ATOM 742 C C . HIS A 1 96 ? -5.466 -7.270 -8.403 1.00 78.94 96 HIS A C 1
ATOM 744 O O . HIS A 1 96 ? -6.686 -7.311 -8.548 1.00 78.94 96 HIS A O 1
ATOM 750 N N . ARG A 1 97 ? -4.704 -6.401 -9.075 1.00 77.94 97 ARG A N 1
ATOM 751 C CA . ARG A 1 97 ? -5.238 -5.506 -10.108 1.00 77.94 97 ARG A CA 1
ATOM 752 C C . ARG A 1 97 ? -4.958 -6.029 -11.507 1.00 77.94 97 ARG A C 1
ATOM 754 O O . ARG A 1 97 ? -3.811 -6.273 -11.850 1.00 77.94 97 ARG A O 1
ATOM 761 N N . VAL A 1 98 ? -5.993 -6.137 -12.332 1.00 83.69 98 VAL A N 1
ATOM 762 C CA . VAL A 1 98 ? -5.888 -6.787 -13.652 1.00 83.69 98 VAL A CA 1
ATOM 763 C C . VAL A 1 98 ? -5.019 -5.995 -14.635 1.00 83.69 98 VAL A C 1
ATOM 765 O O . VAL A 1 98 ? -4.395 -6.583 -15.508 1.00 83.69 98 VAL A O 1
ATOM 768 N N . GLY A 1 99 ? -4.960 -4.667 -14.506 1.00 81.94 99 GLY A N 1
ATOM 769 C CA . GLY A 1 99 ? -4.179 -3.812 -15.407 1.00 81.94 99 GLY A CA 1
ATOM 770 C C . GLY A 1 99 ? -2.746 -3.536 -14.948 1.00 81.94 99 GLY A C 1
ATOM 771 O O . GLY A 1 99 ? -2.093 -2.678 -15.542 1.00 81.94 99 GLY A O 1
ATOM 772 N N . GLU A 1 100 ? -2.302 -4.150 -13.849 1.00 77.38 100 GLU A N 1
ATOM 773 C CA . GLU A 1 100 ? -0.980 -3.925 -13.260 1.00 77.38 100 GLU A CA 1
ATOM 774 C C . GLU A 1 100 ? 0.114 -4.478 -14.187 1.00 77.38 100 GLU A C 1
ATOM 776 O O . GLU A 1 100 ? -0.052 -5.541 -14.782 1.00 77.38 100 GLU A O 1
ATOM 781 N N . ARG A 1 101 ? 1.200 -3.719 -14.380 1.00 77.06 101 ARG A N 1
ATOM 782 C CA . ARG A 1 101 ? 2.172 -3.961 -15.459 1.00 77.06 101 ARG A CA 1
ATOM 783 C C . ARG A 1 101 ? 3.479 -4.592 -14.994 1.00 77.06 101 ARG A C 1
ATOM 785 O O . ARG A 1 101 ? 4.180 -5.156 -15.828 1.00 77.06 101 ARG A O 1
ATOM 792 N N . THR A 1 102 ? 3.848 -4.462 -13.720 1.00 77.56 102 THR A N 1
ATOM 793 C CA . THR A 1 102 ? 5.125 -4.979 -13.201 1.00 77.56 102 THR A CA 1
ATOM 794 C C . THR A 1 102 ? 4.988 -6.384 -12.626 1.00 77.56 102 THR A C 1
ATOM 796 O O . THR A 1 102 ? 5.954 -7.142 -12.650 1.00 77.56 102 THR A O 1
ATOM 799 N N . VAL A 1 103 ? 3.792 -6.749 -12.166 1.00 85.38 103 VAL A N 1
ATOM 800 C CA . VAL A 1 103 ? 3.409 -8.074 -11.679 1.00 85.38 103 VAL A CA 1
ATOM 801 C C . VAL A 1 103 ? 2.079 -8.466 -12.342 1.00 85.38 103 VAL A C 1
ATOM 803 O O . VAL A 1 103 ? 1.000 -8.105 -11.859 1.00 85.38 103 VAL A O 1
ATOM 806 N N . PRO A 1 104 ? 2.129 -9.224 -13.451 1.00 89.50 104 PRO A N 1
ATOM 807 C CA . PRO A 1 104 ? 0.936 -9.713 -14.135 1.00 89.50 104 PRO A CA 1
ATOM 808 C C . PRO A 1 104 ? -0.039 -10.458 -13.205 1.00 89.50 104 PRO A C 1
ATOM 810 O O . PRO A 1 104 ? 0.357 -11.076 -12.211 1.00 89.50 104 PRO A O 1
ATOM 813 N N . VAL A 1 105 ? -1.335 -10.418 -13.525 1.00 90.88 105 VAL A N 1
ATOM 814 C CA . VAL A 1 105 ? -2.407 -11.020 -12.703 1.00 90.88 105 VAL A CA 1
ATOM 815 C C . VAL A 1 105 ? -2.246 -12.532 -12.512 1.00 90.88 105 VAL A C 1
ATOM 817 O O . VAL A 1 105 ? -2.702 -13.103 -11.520 1.00 90.88 105 VAL A O 1
ATOM 820 N N . GLU A 1 106 ? -1.531 -13.180 -13.424 1.00 94.69 106 GLU A N 1
ATOM 821 C CA . GLU A 1 106 ? -1.163 -14.588 -13.394 1.00 94.69 106 GLU A CA 1
ATOM 822 C C . GLU A 1 106 ? -0.424 -14.970 -12.105 1.00 94.69 106 GLU A C 1
ATOM 824 O O . GLU A 1 106 ? -0.651 -16.064 -11.586 1.00 94.69 106 GLU A O 1
ATOM 829 N N . HIS A 1 107 ? 0.374 -14.067 -11.521 1.00 92.44 107 HIS A N 1
ATOM 830 C CA . HIS A 1 107 ? 1.032 -14.319 -10.236 1.00 92.44 107 HIS A CA 1
ATOM 831 C C . HIS A 1 107 ? 0.027 -14.536 -9.099 1.00 92.44 107 HIS A C 1
ATOM 833 O O . HIS A 1 107 ? 0.179 -15.472 -8.310 1.00 92.44 107 HIS A O 1
ATOM 839 N N . ALA A 1 108 ? -1.027 -13.722 -9.039 1.00 88.44 108 ALA A N 1
ATOM 840 C CA . ALA A 1 108 ? -2.068 -13.849 -8.027 1.00 88.44 108 ALA A CA 1
ATOM 841 C C . ALA A 1 108 ? -2.966 -15.065 -8.266 1.00 88.44 108 ALA A C 1
ATOM 843 O O . ALA A 1 108 ? -3.275 -15.799 -7.327 1.00 88.44 108 ALA A O 1
ATOM 844 N N . ARG A 1 109 ? -3.316 -15.343 -9.528 1.00 93.38 109 ARG A N 1
ATOM 845 C CA . ARG A 1 109 ? -4.055 -16.563 -9.896 1.00 93.38 109 ARG A CA 1
ATOM 846 C C . ARG A 1 109 ? -3.277 -17.822 -9.515 1.00 93.38 109 ARG A C 1
ATOM 848 O O . ARG A 1 109 ? -3.856 -18.768 -8.988 1.00 93.38 109 ARG A O 1
ATOM 855 N N . TYR A 1 110 ? -1.961 -17.824 -9.725 1.00 94.81 110 TYR A N 1
ATOM 856 C CA . TYR A 1 110 ? -1.089 -18.932 -9.338 1.00 94.81 110 TYR A CA 1
ATOM 857 C C . TYR A 1 110 ? -1.098 -19.182 -7.828 1.00 94.81 110 TYR A C 1
ATOM 859 O O . TYR A 1 110 ? -1.165 -20.339 -7.407 1.00 94.81 110 TYR A O 1
ATOM 867 N N . LEU A 1 111 ? -1.041 -18.114 -7.022 1.00 88.31 111 LEU A N 1
ATOM 868 C CA . LEU A 1 111 ? -1.153 -18.194 -5.564 1.00 88.31 111 LEU A CA 1
ATOM 869 C C . LEU A 1 111 ? -2.510 -18.778 -5.152 1.00 88.31 111 LEU A C 1
ATOM 871 O O . LEU A 1 111 ? -2.543 -19.733 -4.381 1.00 88.31 111 LEU A O 1
ATOM 875 N N . ALA A 1 112 ? -3.610 -18.276 -5.721 1.00 90.44 112 ALA A N 1
ATOM 876 C CA . ALA A 1 112 ? -4.969 -18.714 -5.388 1.00 90.44 112 ALA A CA 1
ATOM 877 C C . ALA A 1 112 ? -5.198 -20.202 -5.672 1.00 90.44 112 ALA A C 1
ATOM 879 O O . ALA A 1 112 ? -5.885 -20.885 -4.924 1.00 90.44 112 ALA A O 1
ATOM 880 N N . GLN A 1 113 ? -4.564 -20.728 -6.719 1.00 94.31 113 GLN A N 1
ATOM 881 C CA . GLN A 1 113 ? -4.635 -22.149 -7.060 1.00 94.31 113 GLN A CA 1
ATOM 882 C C . GLN A 1 113 ? -3.815 -23.057 -6.132 1.00 94.31 113 GLN A C 1
ATOM 884 O O . GLN A 1 113 ? -4.037 -24.266 -6.123 1.00 94.31 113 GLN A O 1
ATOM 889 N N . ARG A 1 114 ? -2.821 -22.521 -5.414 1.00 92.88 114 ARG A N 1
ATOM 890 C CA . ARG A 1 114 ? -1.820 -23.321 -4.678 1.00 92.88 114 ARG A CA 1
ATOM 891 C C . ARG A 1 114 ? -1.833 -23.119 -3.174 1.00 92.88 114 ARG A C 1
ATOM 893 O O . ARG A 1 114 ? -1.232 -23.926 -2.470 1.00 92.88 114 ARG A O 1
ATOM 900 N N . ILE A 1 115 ? -2.509 -22.084 -2.692 1.00 86.94 115 ILE A N 1
ATOM 901 C CA . ILE A 1 115 ? -2.776 -21.877 -1.273 1.00 86.94 115 ILE A CA 1
ATOM 902 C C . ILE A 1 115 ? -4.127 -22.535 -0.945 1.00 86.94 115 ILE A C 1
ATOM 904 O O . ILE A 1 115 ? -5.156 -22.103 -1.470 1.00 86.94 115 ILE A O 1
ATOM 908 N N . PRO A 1 116 ? -4.159 -23.584 -0.101 1.00 83.56 116 PRO A N 1
ATOM 909 C CA . PRO A 1 116 ? -5.401 -24.249 0.274 1.00 83.56 116 PRO A CA 1
ATOM 910 C C . PRO A 1 116 ? -6.396 -23.288 0.933 1.00 83.56 116 PRO A C 1
ATOM 912 O O . PRO A 1 116 ? -6.080 -22.651 1.933 1.00 83.56 116 PRO A O 1
ATOM 915 N N . GLY A 1 117 ? -7.614 -23.217 0.391 1.00 81.06 117 GLY A N 1
ATOM 916 C CA . GLY A 1 117 ? -8.686 -22.389 0.953 1.00 81.06 117 GLY A CA 1
ATOM 917 C C . GLY A 1 117 ? -8.504 -20.884 0.752 1.00 81.06 117 GLY A C 1
ATOM 918 O O . GLY A 1 117 ? -9.158 -20.113 1.448 1.00 81.06 117 GLY A O 1
ATOM 919 N N . ALA A 1 118 ? -7.628 -20.456 -0.165 1.00 81.31 118 ALA A N 1
ATOM 920 C CA . ALA A 1 118 ? -7.488 -19.042 -0.471 1.00 81.31 118 ALA A CA 1
ATOM 921 C C . ALA A 1 118 ? -8.737 -18.483 -1.168 1.00 81.31 118 ALA A C 1
ATOM 923 O O . ALA A 1 118 ? -9.225 -19.038 -2.154 1.00 81.31 118 ALA A O 1
ATOM 924 N N . GLU A 1 119 ? -9.204 -17.338 -0.684 1.00 75.31 119 GLU A N 1
ATOM 925 C CA . GLU A 1 119 ? -10.138 -16.479 -1.399 1.00 75.31 119 GLU A CA 1
ATOM 926 C C . GLU A 1 119 ? -9.366 -15.556 -2.348 1.00 75.31 119 GLU A C 1
ATOM 928 O O . GLU A 1 119 ? -8.231 -15.154 -2.074 1.00 75.31 119 GLU A O 1
ATOM 933 N N . TYR A 1 120 ? -9.970 -15.224 -3.487 1.00 81.06 120 TYR A N 1
ATOM 934 C CA . TYR A 1 120 ? -9.324 -14.442 -4.536 1.00 81.06 120 TYR A CA 1
ATOM 935 C C . TYR A 1 120 ? -10.267 -13.388 -5.109 1.00 81.06 120 TYR A C 1
ATOM 937 O O . TYR A 1 120 ? -11.394 -13.705 -5.491 1.00 81.06 120 TYR A O 1
ATOM 945 N N . ALA A 1 121 ? -9.783 -12.148 -5.217 1.00 71.94 121 ALA A N 1
ATOM 946 C CA . ALA A 1 121 ? -10.503 -11.058 -5.860 1.00 71.94 121 ALA A CA 1
ATOM 947 C C . ALA A 1 121 ? -9.608 -10.239 -6.805 1.00 71.94 121 ALA A C 1
ATOM 949 O O . ALA A 1 121 ? -8.510 -9.790 -6.457 1.00 71.94 121 ALA A O 1
ATOM 950 N N . GLU A 1 122 ? -10.133 -9.996 -8.006 1.00 81.94 122 GLU A N 1
ATOM 951 C CA . GLU A 1 122 ? -9.544 -9.116 -9.012 1.00 81.94 122 GLU A CA 1
ATOM 952 C C . GLU A 1 122 ? -10.192 -7.728 -8.964 1.00 81.94 122 GLU A C 1
ATOM 954 O O . GLU A 1 122 ? -11.408 -7.587 -8.835 1.00 81.94 122 GLU A O 1
ATOM 959 N N . PHE A 1 123 ? -9.379 -6.685 -9.122 1.00 71.75 123 PHE A N 1
ATOM 960 C CA . PHE A 1 123 ? -9.834 -5.299 -9.158 1.00 71.75 123 PHE A CA 1
ATOM 961 C C . PHE A 1 123 ? -9.394 -4.607 -10.450 1.00 71.75 123 PHE A C 1
ATOM 963 O O . PHE A 1 123 ? -8.290 -4.845 -10.948 1.00 71.75 123 PHE A O 1
ATOM 970 N N . PRO A 1 124 ? -10.192 -3.669 -10.980 1.00 73.06 124 PRO A N 1
ATOM 971 C CA . PRO A 1 124 ? -9.762 -2.850 -12.103 1.00 73.06 124 PRO A CA 1
ATOM 972 C C . PRO A 1 124 ? -8.633 -1.883 -11.704 1.00 73.06 124 PRO A C 1
ATOM 974 O O . PRO A 1 124 ? -8.487 -1.492 -10.540 1.00 73.06 124 PRO A O 1
ATOM 977 N N . GLY A 1 125 ? -7.860 -1.436 -12.695 1.00 69.50 125 GLY A N 1
ATOM 978 C CA . GLY A 1 125 ? -6.785 -0.449 -12.546 1.00 69.50 125 GLY A CA 1
ATOM 979 C C . GLY A 1 125 ? -5.405 -1.011 -12.872 1.00 69.50 125 GLY A C 1
ATOM 980 O O . GLY A 1 125 ? -5.217 -2.221 -12.833 1.00 69.50 125 GLY A O 1
ATOM 981 N N . GLY A 1 126 ? -4.464 -0.126 -13.207 1.00 68.88 126 GLY A N 1
ATOM 982 C CA . GLY A 1 126 ? -3.105 -0.512 -13.606 1.00 68.88 126 GLY A CA 1
ATOM 983 C C . GLY A 1 126 ? -1.978 0.042 -12.751 1.00 68.88 126 GLY A C 1
ATOM 984 O O . GLY A 1 126 ? -0.819 -0.242 -13.024 1.00 68.88 126 GLY A O 1
ATOM 985 N N . ASP A 1 127 ? -2.311 0.793 -11.705 1.00 67.19 127 ASP A N 1
ATOM 986 C CA . ASP A 1 127 ? -1.313 1.249 -10.750 1.00 67.19 127 ASP A CA 1
ATOM 987 C C . ASP A 1 127 ? -1.015 0.132 -9.749 1.00 67.19 127 ASP A C 1
ATOM 989 O O . ASP A 1 127 ? -1.916 -0.440 -9.115 1.00 67.19 127 ASP A O 1
ATOM 993 N N . HIS A 1 128 ? 0.271 -0.137 -9.562 1.00 59.72 128 HIS A N 1
ATOM 994 C CA . HIS A 1 128 ? 0.796 -1.057 -8.567 1.00 59.72 128 HIS A CA 1
ATOM 995 C C . HIS A 1 128 ? 0.431 -0.614 -7.138 1.00 59.72 128 HIS A C 1
ATOM 997 O O . HIS A 1 128 ? 0.381 -1.446 -6.236 1.00 59.72 128 HIS A O 1
ATOM 1003 N N . PHE A 1 129 ? 0.016 0.640 -6.928 1.00 50.19 129 PHE A N 1
ATOM 1004 C CA . PHE A 1 129 ? -0.496 1.163 -5.658 1.00 50.19 129 PHE A CA 1
ATOM 1005 C C . PHE A 1 129 ? -1.767 2.006 -5.905 1.00 50.19 129 PHE A C 1
ATOM 1007 O O . PHE A 1 129 ? -1.809 2.802 -6.833 1.00 50.19 129 PHE A O 1
ATOM 1014 N N . ARG A 1 130 ? -2.840 1.814 -5.115 1.00 37.72 130 ARG A N 1
ATOM 1015 C CA . ARG A 1 130 ? -4.076 2.647 -5.164 1.00 37.72 130 ARG A CA 1
ATOM 1016 C C . ARG A 1 130 ? -4.524 3.177 -3.797 1.00 37.72 130 ARG A C 1
ATOM 1018 O O . ARG A 1 130 ? -5.572 3.807 -3.699 1.00 37.72 130 ARG A O 1
ATOM 1025 N N . GLY A 1 131 ? -3.731 2.938 -2.756 1.00 41.62 131 GLY A N 1
ATOM 1026 C CA . GLY A 1 131 ? -3.673 3.866 -1.635 1.00 41.62 131 GLY A CA 1
ATOM 1027 C C . GLY A 1 131 ? -2.753 5.009 -2.045 1.00 41.62 131 GLY A C 1
ATOM 1028 O O . GLY A 1 131 ? -1.753 4.776 -2.724 1.00 41.62 131 GLY A O 1
ATOM 1029 N N . ARG A 1 132 ? -3.090 6.241 -1.673 1.00 43.22 132 ARG A N 1
ATOM 1030 C CA . ARG A 1 132 ? -2.139 7.346 -1.766 1.00 43.22 132 ARG A CA 1
ATOM 1031 C C . ARG A 1 132 ? -1.214 7.240 -0.558 1.00 43.22 132 ARG A C 1
ATOM 1033 O O . ARG A 1 132 ? -1.543 7.735 0.516 1.00 43.22 132 ARG A O 1
ATOM 1040 N N . GLU A 1 133 ? -0.136 6.485 -0.736 1.00 42.22 133 GLU A N 1
ATOM 1041 C CA . GLU A 1 133 ? 0.958 6.324 0.222 1.00 42.22 133 GLU A CA 1
ATOM 1042 C C . GLU A 1 133 ? 1.804 7.601 0.191 1.00 42.22 133 GLU A C 1
ATOM 1044 O O . GLU A 1 133 ? 2.353 7.955 -0.851 1.00 42.22 133 GLU A O 1
ATOM 1049 N N . VAL A 1 134 ? 1.819 8.360 1.291 1.00 44.22 134 VAL A N 1
ATOM 1050 C CA . VAL A 1 134 ? 2.470 9.689 1.329 1.00 44.22 134 VAL A CA 1
ATOM 1051 C C . VAL A 1 134 ? 3.751 9.683 2.155 1.00 44.22 134 VAL A C 1
ATOM 1053 O O . VAL A 1 134 ? 4.593 10.548 1.926 1.00 44.22 134 VAL A O 1
ATOM 1056 N N . ASP A 1 135 ? 3.939 8.720 3.063 1.00 35.72 135 ASP A N 1
ATOM 1057 C CA . ASP A 1 135 ? 5.178 8.592 3.834 1.00 35.72 135 ASP A CA 1
ATOM 1058 C C . ASP A 1 135 ? 5.266 7.244 4.579 1.00 35.72 135 ASP A C 1
ATOM 1060 O O . ASP A 1 135 ? 4.254 6.745 5.085 1.00 35.72 135 ASP A O 1
ATOM 1064 N N . THR A 1 136 ? 6.480 6.701 4.702 1.00 34.69 136 THR A N 1
ATOM 1065 C CA . THR A 1 136 ? 6.837 5.613 5.632 1.00 34.69 136 THR A CA 1
ATOM 1066 C C . THR A 1 136 ? 7.971 6.105 6.519 1.00 34.69 136 THR A C 1
ATOM 1068 O O . THR A 1 136 ? 9.097 6.283 6.053 1.00 34.69 136 THR A O 1
ATOM 1071 N N . ALA A 1 137 ? 7.691 6.298 7.805 1.00 30.92 137 ALA A N 1
ATOM 1072 C CA . ALA A 1 137 ? 8.708 6.548 8.819 1.00 30.92 137 ALA A CA 1
ATOM 1073 C C . ALA A 1 137 ? 8.862 5.278 9.670 1.00 30.92 137 ALA A C 1
ATOM 1075 O O . ALA A 1 137 ? 8.186 5.124 10.684 1.00 30.92 137 ALA A O 1
ATOM 1076 N N . GLY A 1 138 ? 9.722 4.351 9.237 1.00 47.62 138 GLY A N 1
ATOM 1077 C CA . GLY A 1 138 ? 9.960 3.086 9.944 1.00 47.62 138 GLY A CA 1
ATOM 1078 C C . GLY A 1 138 ? 8.888 2.023 9.672 1.00 47.62 138 GLY A C 1
ATOM 1079 O O . GLY A 1 138 ? 8.647 1.679 8.521 1.00 47.62 138 GLY A O 1
ATOM 1080 N N . ASP A 1 139 ? 8.270 1.488 10.726 1.00 49.78 139 ASP A N 1
ATOM 1081 C CA . ASP A 1 139 ? 7.219 0.453 10.698 1.00 49.78 139 ASP A CA 1
ATOM 1082 C C . ASP A 1 139 ? 5.792 1.015 10.511 1.00 49.78 139 ASP A C 1
ATOM 1084 O O . ASP A 1 139 ? 4.820 0.259 10.461 1.00 49.78 139 ASP A O 1
ATOM 1088 N N . GLY A 1 140 ? 5.654 2.340 10.398 1.00 49.62 140 GLY A N 1
ATOM 1089 C CA . GLY A 1 140 ? 4.387 3.030 10.157 1.00 49.62 140 GLY A CA 1
ATOM 1090 C C . GLY A 1 140 ? 4.152 3.364 8.683 1.00 49.62 140 GLY A C 1
ATOM 1091 O O . GLY A 1 140 ? 5.075 3.756 7.971 1.00 49.62 140 GLY A O 1
ATOM 1092 N N . PHE A 1 141 ? 2.893 3.285 8.245 1.00 57.62 141 PHE A N 1
ATOM 1093 C CA . PHE A 1 141 ? 2.456 3.674 6.902 1.00 57.62 141 PHE A CA 1
ATOM 1094 C C . PHE A 1 141 ? 1.377 4.763 6.970 1.00 57.62 141 PHE A C 1
ATOM 1096 O O . PHE A 1 141 ? 0.490 4.730 7.825 1.00 57.62 141 PHE A O 1
ATOM 1103 N N . PHE A 1 142 ? 1.437 5.731 6.055 1.00 62.03 142 PHE A N 1
ATOM 1104 C CA . PHE A 1 142 ? 0.401 6.748 5.882 1.00 62.03 142 PHE A CA 1
ATOM 1105 C C . PHE A 1 142 ? -0.497 6.409 4.689 1.00 62.03 142 PHE A C 1
ATOM 1107 O O . PHE A 1 142 ? -0.010 6.163 3.586 1.00 62.03 142 PHE A O 1
ATOM 1114 N N . ALA A 1 143 ? -1.814 6.486 4.883 1.00 65.12 143 ALA A N 1
ATOM 1115 C CA . ALA A 1 143 ? -2.799 6.326 3.821 1.00 65.12 143 ALA A CA 1
ATOM 1116 C C . ALA A 1 143 ? -3.854 7.431 3.891 1.00 65.12 143 ALA A C 1
ATOM 1118 O O . ALA A 1 143 ? -4.326 7.790 4.970 1.00 65.12 143 ALA A O 1
ATOM 1119 N N . ALA A 1 144 ? -4.264 7.932 2.729 1.00 70.06 144 ALA A N 1
ATOM 1120 C CA . ALA A 1 144 ? -5.352 8.892 2.626 1.00 70.06 144 ALA A CA 1
ATOM 1121 C C . ALA A 1 144 ? -6.557 8.343 1.878 1.00 70.06 144 ALA A C 1
ATOM 1123 O O . ALA A 1 144 ? -6.434 7.557 0.938 1.00 70.06 144 ALA A O 1
ATOM 1124 N N . PHE A 1 145 ? -7.721 8.820 2.305 1.00 75.19 145 PHE A N 1
ATOM 1125 C CA . PHE A 1 145 ? -9.023 8.376 1.844 1.00 75.19 145 PHE A CA 1
ATOM 1126 C C . PHE A 1 145 ? -9.873 9.600 1.524 1.00 75.19 145 PHE A C 1
ATOM 1128 O O . PHE A 1 145 ? -9.815 10.616 2.210 1.00 75.19 145 PHE A O 1
ATOM 1135 N N . ASP A 1 146 ? -10.724 9.464 0.523 1.00 74.19 146 ASP A N 1
ATOM 1136 C CA . ASP A 1 146 ? -11.759 10.423 0.135 1.00 74.19 146 ASP A CA 1
ATOM 1137 C C . ASP A 1 146 ? -12.967 10.427 1.102 1.00 74.19 146 ASP A C 1
ATOM 1139 O O . ASP A 1 146 ? -14.006 11.013 0.806 1.00 74.19 146 ASP A O 1
ATOM 1143 N N . GLY A 1 147 ? -12.868 9.745 2.253 1.00 79.50 147 GLY A N 1
ATOM 1144 C CA . GLY A 1 147 ? -13.912 9.716 3.277 1.00 79.50 147 GLY A CA 1
ATOM 1145 C C . GLY A 1 147 ? -13.446 9.138 4.626 1.00 79.50 147 GLY A C 1
ATOM 1146 O O . GLY A 1 147 ? -12.842 8.061 4.651 1.00 79.50 147 GLY A O 1
ATOM 1147 N N . PRO A 1 148 ? -13.769 9.789 5.764 1.00 86.81 148 PRO A N 1
ATOM 1148 C CA . PRO A 1 148 ? -13.278 9.388 7.087 1.00 86.81 148 PRO A CA 1
ATOM 1149 C C . PRO A 1 148 ? -13.776 8.011 7.549 1.00 86.81 148 PRO A C 1
ATOM 1151 O O . PRO A 1 148 ? -13.008 7.241 8.119 1.00 86.81 148 PRO A O 1
ATOM 1154 N N . ALA A 1 149 ? -15.027 7.644 7.249 1.00 83.62 149 ALA A N 1
ATOM 1155 C CA . ALA A 1 149 ? -15.560 6.329 7.624 1.00 83.62 149 ALA A CA 1
ATOM 1156 C C . ALA A 1 149 ? -14.813 5.176 6.927 1.00 83.62 149 ALA A C 1
ATOM 1158 O O . ALA A 1 149 ? -14.583 4.130 7.532 1.00 83.62 149 ALA A O 1
ATOM 1159 N N . ARG A 1 150 ? -14.387 5.376 5.669 1.00 80.12 150 ARG A N 1
ATOM 1160 C CA . ARG A 1 150 ? -13.566 4.399 4.934 1.00 80.12 150 ARG A CA 1
ATOM 1161 C C . ARG A 1 150 ? -12.185 4.245 5.563 1.00 80.12 150 ARG A C 1
ATOM 1163 O O . ARG A 1 150 ? -11.719 3.118 5.687 1.00 80.12 150 ARG A O 1
ATOM 1170 N N . ALA A 1 151 ? -11.567 5.345 5.993 1.00 81.25 151 ALA A N 1
ATOM 1171 C CA . ALA A 1 151 ? -10.274 5.311 6.672 1.00 81.25 151 ALA A CA 1
ATOM 1172 C C . ALA A 1 151 ? -10.333 4.483 7.967 1.00 81.25 151 ALA A C 1
ATOM 1174 O O . ALA A 1 151 ? -9.501 3.602 8.172 1.00 81.25 151 ALA A O 1
ATOM 1175 N N . VAL A 1 152 ? -11.360 4.705 8.798 1.00 89.25 152 VAL A N 1
ATOM 1176 C CA . VAL A 1 152 ? -11.558 3.953 10.050 1.00 89.25 152 VAL A CA 1
ATOM 1177 C C . VAL A 1 152 ? -11.794 2.465 9.780 1.00 89.25 152 VAL A C 1
ATOM 1179 O O . VAL A 1 152 ? -11.139 1.625 10.393 1.00 89.25 152 VAL A O 1
ATOM 1182 N N . ARG A 1 153 ? -12.668 2.119 8.825 1.00 84.56 153 ARG A N 1
ATOM 1183 C CA . ARG A 1 153 ? -12.931 0.715 8.456 1.00 84.56 153 ARG A CA 1
ATOM 1184 C C . ARG A 1 153 ? -11.700 0.020 7.881 1.00 84.56 153 ARG A C 1
ATOM 1186 O O . ARG A 1 153 ? -11.456 -1.141 8.186 1.00 84.56 153 ARG A O 1
ATOM 1193 N N . CYS A 1 154 ? -10.900 0.729 7.088 1.00 78.69 154 CYS A N 1
ATOM 1194 C CA . CYS A 1 154 ? -9.637 0.207 6.577 1.00 78.69 154 CYS A CA 1
ATOM 1195 C C . CYS A 1 154 ? -8.673 -0.124 7.726 1.00 78.69 154 CYS A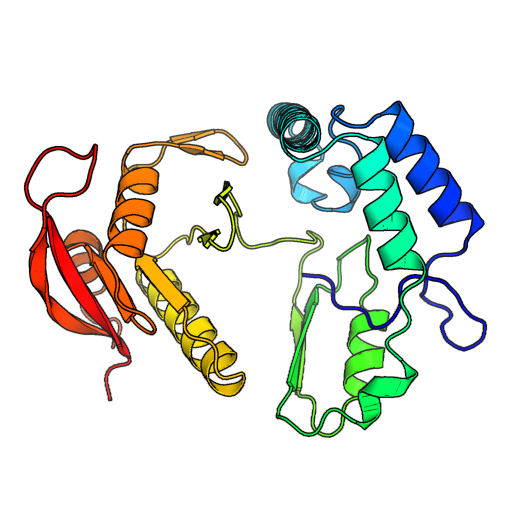 C 1
ATOM 1197 O O . CYS A 1 154 ? -8.163 -1.240 7.793 1.00 78.69 154 CYS A O 1
ATOM 1199 N N . ALA A 1 155 ? -8.492 0.798 8.678 1.00 80.75 155 ALA A N 1
ATOM 1200 C CA . ALA A 1 155 ? -7.666 0.557 9.860 1.00 80.75 155 ALA A CA 1
ATOM 1201 C C . ALA A 1 155 ? -8.173 -0.639 10.691 1.00 80.75 155 ALA A C 1
ATOM 1203 O O . ALA A 1 155 ? -7.369 -1.467 11.117 1.00 80.75 155 ALA A O 1
ATOM 1204 N N . ALA A 1 156 ? -9.493 -0.777 10.858 1.00 84.50 156 ALA A N 1
ATOM 1205 C CA . ALA A 1 156 ? -10.106 -1.913 11.547 1.00 84.50 156 ALA A CA 1
ATOM 1206 C C . ALA A 1 156 ? -9.857 -3.240 10.819 1.00 84.50 156 ALA A C 1
ATOM 1208 O O . ALA A 1 156 ? -9.429 -4.209 11.442 1.00 84.50 156 ALA A O 1
ATOM 1209 N N . ALA A 1 157 ? -10.046 -3.277 9.500 1.00 77.06 157 ALA A N 1
ATOM 1210 C CA . ALA A 1 157 ? -9.798 -4.466 8.692 1.00 77.06 157 ALA A CA 1
ATOM 1211 C C . ALA A 1 157 ? -8.328 -4.914 8.758 1.00 77.06 157 ALA A C 1
ATOM 1213 O O . ALA A 1 157 ? -8.053 -6.105 8.926 1.00 77.06 157 ALA A O 1
ATOM 1214 N N . ILE A 1 158 ? -7.381 -3.969 8.688 1.00 72.25 158 ILE A N 1
ATOM 1215 C CA . ILE A 1 158 ? -5.950 -4.264 8.843 1.00 72.25 158 ILE A CA 1
ATOM 1216 C C . ILE A 1 158 ? -5.682 -4.798 10.252 1.00 72.25 158 ILE A C 1
ATOM 1218 O O . ILE A 1 158 ? -5.056 -5.846 10.385 1.00 72.25 158 ILE A O 1
ATOM 1222 N N . GLY A 1 159 ? -6.202 -4.133 11.288 1.00 75.38 159 GLY A N 1
ATOM 1223 C CA . GLY A 1 159 ? -6.034 -4.537 12.685 1.00 75.38 159 GLY A CA 1
ATOM 1224 C C . GLY A 1 159 ? -6.534 -5.952 12.966 1.00 75.38 159 GLY A C 1
ATOM 1225 O O . GLY A 1 159 ? -5.834 -6.742 13.597 1.00 75.38 159 GLY A O 1
ATOM 1226 N N . SER A 1 160 ? -7.707 -6.305 12.446 1.00 76.62 160 SER A N 1
ATOM 1227 C CA . SER A 1 160 ? -8.257 -7.660 12.553 1.00 76.62 160 SER A CA 1
ATOM 1228 C C . SER A 1 160 ? -7.402 -8.687 11.810 1.00 76.62 160 SER A C 1
ATOM 1230 O O . SER A 1 160 ? -7.141 -9.770 12.333 1.00 76.62 160 SER A O 1
ATOM 1232 N N . SER A 1 161 ? -6.915 -8.335 10.618 1.00 68.25 161 SER A N 1
ATOM 1233 C CA . SER A 1 161 ? -6.104 -9.230 9.787 1.00 68.25 161 SER A CA 1
ATOM 1234 C C . SER A 1 161 ? -4.755 -9.547 10.436 1.00 68.25 161 SER A C 1
ATOM 1236 O O . SER A 1 161 ? -4.372 -10.710 10.526 1.00 68.25 161 SER A O 1
ATOM 1238 N N . VAL A 1 162 ? -4.049 -8.539 10.955 1.00 67.25 162 VAL A N 1
ATOM 1239 C CA . VAL A 1 162 ? -2.719 -8.721 11.568 1.00 67.25 162 VAL A CA 1
ATOM 1240 C C . VAL A 1 162 ? -2.784 -9.346 12.963 1.00 67.25 162 VAL A C 1
ATOM 1242 O O . VAL A 1 162 ? -1.853 -10.047 13.355 1.00 67.25 162 VAL A O 1
ATOM 1245 N N . ARG A 1 163 ? -3.910 -9.202 13.678 1.00 75.06 163 ARG A N 1
ATOM 1246 C CA . ARG A 1 163 ? -4.139 -9.878 14.966 1.00 75.06 163 ARG A CA 1
ATOM 1247 C C . ARG A 1 163 ? -4.096 -11.399 14.835 1.00 75.06 163 ARG A C 1
ATOM 1249 O O . ARG A 1 163 ? -3.592 -12.070 15.731 1.00 75.06 163 ARG A O 1
ATOM 1256 N N . SER A 1 164 ? -4.549 -11.942 13.702 1.00 64.38 164 SER A N 1
ATOM 1257 C CA . SER A 1 164 ? -4.436 -13.380 13.406 1.00 64.38 164 SER A CA 1
ATOM 1258 C C . SER A 1 164 ? -2.982 -13.876 13.322 1.00 64.38 164 SER A C 1
ATOM 1260 O O . SER A 1 164 ? -2.728 -15.067 13.474 1.00 64.38 164 SER A O 1
ATOM 1262 N N . LEU A 1 165 ? -2.027 -12.957 13.143 1.00 59.78 165 LEU A N 1
ATOM 1263 C CA . LEU A 1 165 ? -0.587 -13.212 13.077 1.00 59.78 165 LEU A CA 1
ATOM 1264 C C . LEU A 1 165 ? 0.126 -12.935 14.414 1.00 59.78 165 LEU A C 1
ATOM 1266 O O . LEU A 1 165 ? 1.353 -12.961 14.465 1.00 59.78 165 LEU A O 1
ATOM 1270 N N . GLY A 1 166 ? -0.617 -12.637 15.489 1.00 69.88 166 GLY A N 1
ATOM 1271 C CA . GLY A 1 166 ? -0.047 -12.242 16.782 1.00 69.88 166 GLY A CA 1
ATOM 1272 C C . GLY A 1 166 ? 0.570 -10.840 16.785 1.00 69.88 166 GLY A C 1
ATOM 1273 O O . GLY A 1 166 ? 1.365 -10.525 17.666 1.00 69.88 166 GLY A O 1
ATOM 1274 N N . LEU A 1 167 ? 0.224 -10.008 15.797 1.00 70.75 167 LEU A N 1
ATOM 1275 C CA . LEU A 1 167 ? 0.697 -8.635 15.670 1.00 70.75 167 LEU A CA 1
ATOM 1276 C C . LEU A 1 167 ? -0.413 -7.654 16.043 1.00 70.75 167 LEU A C 1
ATOM 1278 O O . LEU A 1 167 ? -1.591 -7.877 15.768 1.00 70.75 167 LEU A O 1
ATOM 1282 N N . GLU A 1 168 ? -0.022 -6.524 16.617 1.00 79.94 168 GLU A N 1
ATOM 1283 C CA . GLU A 1 168 ? -0.925 -5.423 16.927 1.00 79.94 168 GLU A CA 1
ATOM 1284 C C . GLU A 1 168 ? -0.454 -4.164 16.212 1.00 79.94 168 GLU A C 1
ATOM 1286 O O . GLU A 1 168 ? 0.727 -3.820 16.245 1.00 79.94 168 GLU A O 1
ATOM 1291 N N . ILE A 1 169 ? -1.386 -3.461 15.573 1.00 79.56 169 ILE A N 1
ATOM 1292 C CA . ILE A 1 169 ? -1.112 -2.157 14.970 1.00 79.56 169 ILE A CA 1
ATOM 1293 C C . ILE A 1 169 ? -1.708 -1.048 15.819 1.00 79.56 169 ILE A C 1
ATOM 1295 O O . ILE A 1 169 ? -2.675 -1.246 16.552 1.00 79.56 169 ILE A O 1
ATOM 1299 N N . ARG A 1 170 ? -1.126 0.135 15.676 1.00 88.56 170 ARG A N 1
ATOM 1300 C CA . ARG A 1 170 ? -1.631 1.388 16.225 1.00 88.56 170 ARG A CA 1
ATOM 1301 C C . ARG A 1 170 ? -2.029 2.263 15.053 1.00 88.56 170 ARG A C 1
ATOM 1303 O O . ARG A 1 170 ? -1.238 2.409 14.122 1.00 88.56 170 ARG A O 1
ATOM 1310 N N . ALA A 1 171 ? -3.228 2.831 15.077 1.00 87.50 171 ALA A N 1
ATOM 1311 C CA . ALA A 1 171 ? -3.717 3.661 13.984 1.00 87.50 171 ALA A CA 1
ATOM 1312 C C . ALA A 1 171 ? -4.272 4.992 14.490 1.00 87.50 171 ALA A C 1
ATOM 1314 O O . ALA A 1 171 ? -4.877 5.076 15.558 1.00 87.50 171 ALA A O 1
ATOM 1315 N N . GLY A 1 172 ? -4.080 6.034 13.684 1.00 92.44 172 GLY A N 1
ATOM 1316 C CA . GLY A 1 172 ? -4.617 7.367 13.920 1.00 92.44 172 GLY A CA 1
ATOM 1317 C C . GLY A 1 172 ? -5.328 7.885 12.682 1.00 92.44 172 GLY A C 1
ATOM 1318 O O . GLY A 1 172 ? -4.762 7.839 11.590 1.00 92.44 172 GLY A O 1
ATOM 1319 N N . VAL A 1 173 ? -6.551 8.390 12.841 1.00 93.94 173 VAL A N 1
ATOM 1320 C CA . VAL A 1 173 ? -7.336 8.970 11.742 1.00 93.94 173 VAL A CA 1
ATOM 1321 C C . VAL A 1 173 ? -7.690 10.415 12.060 1.00 93.94 173 VAL A C 1
ATOM 1323 O O . VAL A 1 173 ? -8.209 10.738 13.130 1.00 93.94 173 VAL A O 1
ATOM 1326 N N . HIS A 1 174 ? -7.438 11.293 11.097 1.00 93.56 174 HIS A N 1
ATOM 1327 C CA . HIS A 1 174 ? -7.810 12.696 11.169 1.00 93.56 174 HIS A CA 1
ATOM 1328 C C . HIS A 1 174 ? -8.332 13.185 9.819 1.00 93.56 174 HIS A C 1
ATOM 1330 O O . HIS A 1 174 ? -7.882 12.723 8.771 1.00 93.56 174 HIS A O 1
ATOM 1336 N N . THR A 1 175 ? -9.245 14.152 9.869 1.00 89.62 175 THR A N 1
ATOM 1337 C CA . THR A 1 175 ? -9.720 14.901 8.707 1.00 89.62 175 THR A CA 1
ATOM 1338 C C . THR A 1 175 ? -9.432 16.373 8.934 1.00 89.62 175 THR A C 1
ATOM 1340 O O . THR A 1 175 ? -9.852 16.932 9.946 1.00 89.62 175 THR A O 1
ATOM 1343 N N . GLY A 1 176 ? -8.779 16.999 7.966 1.00 82.75 176 GLY A N 1
ATOM 1344 C CA . GLY A 1 176 ? -8.527 18.430 7.945 1.00 82.75 176 GLY A CA 1
ATOM 1345 C C . GLY A 1 176 ? -8.151 18.880 6.541 1.00 82.75 176 GLY A C 1
ATOM 1346 O O . GLY A 1 176 ? -8.067 18.061 5.621 1.00 82.75 176 GLY A O 1
ATOM 1347 N N . GLU A 1 177 ? -7.937 20.181 6.381 1.00 74.62 177 GLU A N 1
ATOM 1348 C CA . GLU A 1 177 ? -7.422 20.716 5.128 1.00 74.62 177 GLU A CA 1
ATOM 1349 C C . GLU A 1 177 ? -6.011 20.191 4.871 1.00 74.62 177 GLU A C 1
ATOM 1351 O O . GLU A 1 177 ? -5.140 20.177 5.748 1.00 74.62 177 GLU A O 1
ATOM 1356 N N . CYS A 1 178 ? -5.815 19.745 3.641 1.00 65.06 178 CYS A N 1
ATOM 1357 C CA . CYS A 1 178 ? -4.567 19.190 3.171 1.00 65.06 178 CYS A CA 1
ATOM 1358 C C . CYS A 1 178 ? -4.189 19.880 1.872 1.00 65.06 178 CYS A C 1
ATOM 1360 O O . CYS A 1 178 ? -5.012 20.012 0.963 1.00 65.06 178 CYS A O 1
ATOM 1362 N N . GLU A 1 179 ? -2.919 20.232 1.746 1.00 59.53 179 GLU A N 1
ATOM 1363 C CA . GLU A 1 179 ? -2.374 20.689 0.479 1.00 59.53 179 GLU A CA 1
ATOM 1364 C C . GLU A 1 179 ? -2.069 19.468 -0.382 1.00 59.53 179 GLU A C 1
ATOM 1366 O O . GLU A 1 179 ? -1.228 18.622 -0.058 1.00 59.53 179 GLU A O 1
ATOM 1371 N N . VAL A 1 180 ? -2.802 19.352 -1.485 1.00 54.78 180 VAL A N 1
ATOM 1372 C CA . VAL A 1 180 ? -2.614 18.295 -2.473 1.00 54.78 180 VAL A CA 1
ATOM 1373 C C . VAL A 1 180 ? -1.682 18.833 -3.552 1.00 54.78 180 VAL A C 1
ATOM 1375 O O . VAL A 1 180 ? -2.107 19.518 -4.476 1.00 54.78 180 VAL A O 1
ATOM 1378 N N . MET A 1 181 ? -0.391 18.529 -3.423 1.00 45.16 181 MET A N 1
ATOM 1379 C CA . MET A 1 181 ? 0.636 18.906 -4.399 1.00 45.16 181 MET A CA 1
ATOM 1380 C C . MET A 1 181 ? 1.007 17.678 -5.232 1.00 45.16 181 MET A C 1
ATOM 1382 O O . MET A 1 181 ? 1.947 16.946 -4.905 1.00 45.16 181 MET A O 1
ATOM 1386 N N . GLY A 1 182 ? 0.216 17.400 -6.271 1.00 48.66 182 GLY A N 1
ATOM 1387 C CA . GLY A 1 182 ? 0.356 16.174 -7.063 1.00 48.66 182 GLY A CA 1
ATOM 1388 C C . GLY A 1 182 ? 0.192 14.933 -6.177 1.00 48.66 182 GLY A C 1
ATOM 1389 O O . GLY A 1 182 ? -0.822 14.781 -5.495 1.00 48.66 182 GLY A O 1
ATOM 1390 N N . ALA A 1 183 ? 1.214 14.072 -6.116 1.00 39.97 183 ALA A N 1
ATOM 1391 C CA . ALA A 1 183 ? 1.228 12.848 -5.305 1.00 39.97 183 ALA A CA 1
ATOM 1392 C C . ALA A 1 183 ? 1.449 13.054 -3.787 1.00 39.97 183 ALA A C 1
ATOM 1394 O O . ALA A 1 183 ? 1.246 12.113 -3.020 1.00 39.97 183 ALA A O 1
ATOM 1395 N N . LYS A 1 184 ? 1.762 14.273 -3.321 1.00 41.03 184 LYS A N 1
ATOM 1396 C CA . LYS A 1 184 ? 1.951 14.566 -1.889 1.00 41.03 184 LYS A CA 1
ATOM 1397 C C . LYS A 1 184 ? 0.689 15.090 -1.209 1.00 41.03 184 LYS A C 1
ATOM 1399 O O . LYS A 1 184 ? -0.013 15.932 -1.773 1.00 41.03 184 LYS A O 1
ATOM 1404 N N . ILE A 1 185 ? 0.434 14.618 0.014 1.00 52.97 185 ILE A N 1
ATOM 1405 C CA . ILE A 1 185 ? -0.436 15.286 0.998 1.00 52.97 185 ILE A CA 1
ATOM 1406 C C . ILE A 1 185 ? 0.489 16.004 1.962 1.00 52.97 185 ILE A C 1
ATOM 1408 O O . ILE A 1 185 ? 1.245 15.363 2.685 1.00 52.97 185 ILE A O 1
ATOM 1412 N N . GLY A 1 186 ? 0.447 17.325 1.939 1.00 55.19 186 GLY A N 1
ATOM 1413 C CA . GLY A 1 186 ? 1.056 18.167 2.955 1.00 55.19 186 GLY A CA 1
ATOM 1414 C C . GLY A 1 186 ? -0.010 18.795 3.841 1.00 55.19 186 GLY A C 1
ATOM 1415 O O . GLY A 1 186 ? -1.210 18.690 3.583 1.00 55.19 186 GLY A O 1
ATOM 1416 N N . GLY A 1 187 ? 0.449 19.483 4.876 1.00 63.84 187 GLY A N 1
ATOM 1417 C CA . GLY A 1 187 ? -0.409 20.257 5.760 1.00 63.84 187 GLY A CA 1
ATOM 1418 C C . GLY A 1 187 ? -0.512 19.671 7.160 1.00 63.84 187 GLY A C 1
ATOM 1419 O O . GLY A 1 187 ? -0.153 18.524 7.439 1.00 63.84 187 GLY A O 1
ATOM 1420 N N . ILE A 1 188 ? -1.015 20.503 8.066 1.00 72.75 188 ILE A N 1
ATOM 1421 C CA . ILE A 1 188 ? -1.096 20.199 9.496 1.00 72.75 188 ILE A CA 1
ATOM 1422 C C . ILE A 1 188 ? -1.908 18.929 9.780 1.00 72.75 188 ILE A C 1
ATOM 1424 O O . ILE A 1 188 ? -1.577 18.188 10.703 1.00 72.75 188 ILE A O 1
ATOM 1428 N N . ALA A 1 189 ? -2.904 18.623 8.943 1.00 77.31 189 ALA A N 1
ATOM 1429 C CA . ALA A 1 189 ? -3.750 17.446 9.084 1.00 77.31 189 ALA A CA 1
ATOM 1430 C C . ALA A 1 189 ? -2.966 16.119 9.021 1.00 77.31 189 ALA A C 1
ATOM 1432 O O . ALA A 1 189 ? -3.284 15.181 9.755 1.00 77.31 189 ALA A O 1
ATOM 1433 N N . VAL A 1 190 ? -1.897 16.053 8.218 1.00 69.88 190 VAL A N 1
ATOM 1434 C CA . VAL A 1 190 ? -1.014 14.874 8.130 1.00 69.88 190 VAL A CA 1
ATOM 1435 C C . VAL A 1 190 ? -0.272 14.663 9.443 1.00 69.88 190 VAL A C 1
ATOM 1437 O O . VAL A 1 190 ? -0.264 13.563 9.999 1.00 69.88 190 VAL A O 1
ATOM 1440 N N . HIS A 1 191 ? 0.315 15.737 9.974 1.00 68.06 191 HIS A N 1
ATOM 1441 C CA . HIS A 1 191 ? 1.027 15.690 11.245 1.00 68.06 191 HIS A CA 1
ATOM 1442 C C . HIS A 1 191 ? 0.086 15.341 12.399 1.00 68.06 191 HIS A C 1
ATOM 1444 O O . HIS A 1 191 ? 0.454 14.531 13.246 1.00 68.06 191 HIS A O 1
ATOM 1450 N N . ILE A 1 192 ? -1.138 15.876 12.406 1.00 79.44 192 ILE A N 1
ATOM 1451 C CA . ILE A 1 192 ? -2.159 15.529 13.400 1.00 79.44 192 ILE A CA 1
ATOM 1452 C C . ILE A 1 192 ? -2.468 14.030 13.347 1.00 79.44 192 ILE A C 1
ATOM 1454 O O . ILE A 1 192 ? -2.371 13.369 14.378 1.00 79.44 192 ILE A O 1
ATOM 1458 N N . GLY A 1 193 ? -2.756 13.465 12.168 1.00 83.12 193 GLY A N 1
ATOM 1459 C CA . GLY A 1 193 ? -3.020 12.028 12.015 1.00 83.12 193 GLY A CA 1
ATOM 1460 C C . GLY A 1 193 ? -1.885 11.154 12.561 1.00 83.12 193 GLY A C 1
ATOM 1461 O O . GLY A 1 193 ? -2.127 10.235 13.343 1.00 83.12 193 GLY A O 1
ATOM 1462 N N . ALA A 1 194 ? -0.634 11.504 12.250 1.00 77.44 194 ALA A N 1
ATOM 1463 C CA . ALA A 1 194 ? 0.541 10.799 12.764 1.00 77.44 194 ALA A CA 1
ATOM 1464 C C . ALA A 1 194 ? 0.692 10.912 14.294 1.00 77.44 194 ALA A C 1
ATOM 1466 O O . ALA A 1 194 ? 1.089 9.952 14.960 1.00 77.44 194 ALA A O 1
ATOM 1467 N N . ARG A 1 195 ? 0.372 12.071 14.886 1.00 84.12 195 ARG A N 1
ATOM 1468 C CA . ARG A 1 195 ? 0.416 12.257 16.347 1.00 84.12 195 ARG A CA 1
ATOM 1469 C C . ARG A 1 195 ? -0.703 11.509 17.058 1.00 84.12 195 ARG A C 1
ATOM 1471 O O . ARG A 1 195 ? -0.447 10.942 18.113 1.00 84.12 195 ARG A O 1
ATOM 1478 N N . ILE A 1 196 ? -1.885 11.430 16.454 1.00 92.12 196 ILE A N 1
ATOM 1479 C CA . ILE A 1 196 ? -2.986 10.598 16.951 1.00 92.12 196 ILE A CA 1
ATOM 1480 C C . ILE A 1 196 ? -2.591 9.118 16.913 1.00 92.12 196 ILE A C 1
ATOM 1482 O O . ILE A 1 196 ? -2.763 8.425 17.910 1.00 92.12 196 ILE A O 1
ATOM 1486 N N . ALA A 1 197 ? -1.980 8.645 15.821 1.00 85.81 197 ALA A N 1
ATOM 1487 C CA . ALA A 1 197 ? -1.485 7.268 15.728 1.00 85.81 197 ALA A CA 1
ATOM 1488 C C . ALA A 1 197 ? -0.417 6.969 16.793 1.00 85.81 197 ALA A C 1
ATOM 1490 O O . ALA A 1 197 ? -0.401 5.892 17.380 1.00 85.81 197 ALA A O 1
ATOM 1491 N N . SER A 1 198 ? 0.449 7.946 17.079 1.00 83.12 198 SER A N 1
ATOM 1492 C CA . SER A 1 198 ? 1.488 7.828 18.110 1.00 83.12 198 SER A CA 1
ATOM 1493 C C . SER A 1 198 ? 0.917 7.758 19.531 1.00 83.12 198 SER A C 1
ATOM 1495 O O . SER A 1 198 ? 1.555 7.176 20.406 1.00 83.12 198 SER A O 1
ATOM 1497 N N . ALA A 1 199 ? -0.254 8.359 19.761 1.00 88.56 199 ALA A N 1
ATOM 1498 C CA . ALA A 1 199 ? -0.958 8.341 21.041 1.00 88.56 199 ALA A CA 1
ATOM 1499 C C . ALA A 1 199 ? -1.800 7.068 21.251 1.00 88.56 199 ALA A C 1
ATOM 1501 O O . ALA A 1 199 ? -2.239 6.813 22.370 1.00 88.56 199 ALA A O 1
ATOM 1502 N N . ALA A 1 200 ? -2.034 6.282 20.194 1.00 91.38 200 ALA A N 1
ATOM 1503 C CA . ALA A 1 200 ? -2.824 5.061 20.268 1.00 91.38 200 ALA A CA 1
ATOM 1504 C C . ALA A 1 200 ? -2.063 3.936 20.985 1.00 91.38 200 ALA A C 1
ATOM 1506 O O . ALA A 1 200 ? -0.851 3.762 20.817 1.00 91.38 200 ALA A O 1
ATOM 1507 N N . SER A 1 201 ? -2.790 3.141 21.766 1.00 92.19 201 SER A N 1
ATOM 1508 C CA . SER A 1 201 ? -2.278 1.896 22.353 1.00 92.19 201 SER A CA 1
ATOM 1509 C C . SER A 1 201 ? -2.162 0.788 21.291 1.00 92.19 201 SER A C 1
ATOM 1511 O O . SER A 1 201 ? -2.813 0.876 20.249 1.00 92.19 201 SER A O 1
ATOM 1513 N N . PRO A 1 202 ? -1.360 -0.273 21.500 1.00 87.69 202 PRO A N 1
ATOM 1514 C CA . PRO A 1 202 ? -1.390 -1.453 20.631 1.00 87.69 202 PRO A CA 1
ATOM 1515 C C . PRO A 1 202 ? -2.818 -1.983 20.423 1.00 87.69 202 PRO A C 1
ATOM 1517 O O . PRO A 1 202 ? -3.598 -2.080 21.368 1.00 87.69 202 PRO A O 1
ATOM 1520 N N . GLY A 1 203 ? -3.178 -2.261 19.167 1.00 89.25 203 GLY A N 1
ATOM 1521 C CA . GLY A 1 203 ? -4.500 -2.760 18.782 1.00 89.25 203 GLY A CA 1
ATOM 1522 C C . GLY A 1 203 ? -5.593 -1.688 18.706 1.00 89.25 203 GLY A C 1
ATOM 1523 O O . GLY A 1 203 ? -6.758 -2.032 18.502 1.00 89.25 203 GLY A O 1
ATOM 1524 N N . GLU A 1 204 ? -5.240 -0.412 18.863 1.00 94.56 204 GLU A N 1
ATOM 1525 C CA . GLU A 1 204 ? -6.178 0.701 18.963 1.00 94.56 204 GLU A CA 1
ATOM 1526 C C . GLU A 1 204 ? -6.190 1.599 17.725 1.00 94.56 204 GLU A C 1
ATOM 1528 O O . GLU A 1 204 ? -5.156 1.903 17.122 1.00 94.56 204 GLU A O 1
ATOM 1533 N N . ILE A 1 205 ? -7.388 2.082 17.395 1.00 96.69 205 ILE A N 1
ATOM 1534 C CA . ILE A 1 205 ? -7.628 3.082 16.358 1.00 96.69 205 ILE A CA 1
ATOM 1535 C C . ILE A 1 205 ? -8.127 4.343 17.053 1.00 96.69 205 ILE A C 1
ATOM 1537 O O . ILE A 1 205 ? -9.272 4.389 17.507 1.00 96.69 205 ILE A O 1
ATOM 1541 N N . LEU A 1 206 ? -7.280 5.367 17.142 1.00 97.81 206 LEU A N 1
ATOM 1542 C CA . LEU A 1 206 ? -7.679 6.673 17.656 1.00 97.81 206 LEU A CA 1
ATOM 1543 C C . LEU A 1 206 ? -8.095 7.611 16.526 1.00 97.81 206 LEU A C 1
ATOM 1545 O O . LEU A 1 206 ? -7.512 7.625 15.442 1.00 97.81 206 LEU A O 1
ATOM 1549 N N . VAL A 1 207 ? -9.097 8.440 16.800 1.00 97.88 207 VAL A N 1
ATOM 1550 C CA . VAL A 1 207 ? -9.599 9.451 15.869 1.00 97.88 207 VAL A CA 1
ATOM 1551 C C . VAL A 1 207 ? -9.782 10.800 16.559 1.00 97.88 207 VAL A C 1
ATOM 1553 O O . VAL A 1 207 ? -10.019 10.860 17.767 1.00 97.88 207 VAL A O 1
ATOM 1556 N N . SER A 1 208 ? -9.703 11.894 15.800 1.00 97.50 208 SER A N 1
ATOM 1557 C CA . SER A 1 208 ? -10.042 13.230 16.314 1.00 97.50 208 SER A CA 1
ATOM 1558 C C . SER A 1 208 ? -11.558 13.434 16.446 1.00 97.50 208 SER A C 1
ATOM 1560 O O . SER A 1 208 ? -12.344 12.746 15.789 1.00 97.50 208 SER A O 1
ATOM 1562 N N . SER A 1 209 ? -11.984 14.447 17.212 1.00 97.25 209 SER A N 1
ATOM 1563 C CA . SER A 1 209 ? -13.388 14.901 17.249 1.00 97.25 209 SER A CA 1
ATOM 1564 C C . SER A 1 209 ? -13.966 15.156 15.854 1.00 97.25 209 SER A C 1
ATOM 1566 O O . SER A 1 209 ? -15.036 14.651 15.540 1.00 97.25 209 SER A O 1
ATOM 1568 N N . THR A 1 210 ? -13.209 15.819 14.975 1.00 95.69 210 THR A N 1
ATOM 1569 C CA . THR A 1 210 ? -13.619 16.082 13.585 1.00 95.69 210 THR A CA 1
ATOM 1570 C C . THR A 1 210 ? -14.024 14.815 12.833 1.00 95.69 210 THR A C 1
ATOM 1572 O O . THR A 1 210 ? -15.015 14.814 12.112 1.00 95.69 210 THR A O 1
ATOM 1575 N N . VAL A 1 211 ? -13.275 13.718 12.996 1.00 96.69 211 VAL A N 1
ATOM 1576 C CA . VAL A 1 211 ? -13.594 12.445 12.336 1.00 96.69 211 VAL A CA 1
ATOM 1577 C C . VAL A 1 211 ? -14.886 11.871 12.897 1.00 96.69 211 VAL A C 1
ATOM 1579 O O . VAL A 1 211 ? -15.751 11.503 12.110 1.00 96.69 211 VAL A O 1
ATOM 1582 N N . LYS A 1 212 ? -15.032 11.832 14.229 1.00 96.88 212 LYS A N 1
ATOM 1583 C CA . LYS A 1 212 ? -16.250 11.362 14.907 1.00 96.88 212 LYS A CA 1
ATOM 1584 C C . LYS A 1 212 ? -17.490 12.120 14.419 1.00 96.88 212 LYS A C 1
ATOM 1586 O O . LYS A 1 212 ? -18.499 11.493 14.107 1.00 96.88 212 LYS A O 1
ATOM 1591 N N . ASP A 1 213 ? -17.401 13.443 14.326 1.00 95.50 213 ASP A N 1
ATOM 1592 C CA . ASP A 1 213 ? -18.534 14.292 13.953 1.00 95.50 213 ASP A CA 1
ATOM 1593 C C . ASP A 1 213 ? -18.909 14.116 12.470 1.00 95.50 213 ASP A C 1
ATOM 1595 O O . ASP A 1 213 ? -20.088 14.017 12.132 1.00 95.50 213 ASP A O 1
ATOM 1599 N N . LEU A 1 214 ? -17.915 13.977 11.582 1.00 94.62 214 LEU A N 1
ATOM 1600 C CA . LEU A 1 214 ? -18.134 13.766 10.143 1.00 94.62 214 LEU A CA 1
ATOM 1601 C C . LEU A 1 214 ? -18.701 12.386 9.784 1.00 94.62 214 LEU A C 1
ATOM 1603 O O . LEU A 1 214 ? -19.202 12.206 8.675 1.00 94.62 214 LEU A O 1
ATOM 1607 N N . VAL A 1 215 ? -18.596 11.399 10.675 1.00 92.81 215 VAL A N 1
ATOM 1608 C CA . VAL A 1 215 ? -19.055 10.022 10.425 1.00 92.81 215 VAL A CA 1
ATOM 1609 C C . VAL A 1 215 ? -20.297 9.652 11.235 1.00 92.81 215 VAL A C 1
ATOM 1611 O O . VAL A 1 215 ? -20.614 8.466 11.372 1.00 92.81 215 VAL A O 1
ATOM 1614 N N . ALA A 1 216 ? -21.028 10.640 11.755 1.00 90.06 216 ALA A N 1
ATOM 1615 C CA . ALA A 1 216 ? -22.329 10.412 12.372 1.00 90.06 216 ALA A CA 1
ATOM 1616 C C . ALA A 1 216 ? -23.253 9.632 11.413 1.00 90.06 216 ALA A C 1
ATOM 1618 O O . ALA A 1 216 ? -23.390 9.974 10.240 1.00 90.06 216 ALA A O 1
ATOM 1619 N N . GLY A 1 217 ? -23.855 8.542 11.899 1.00 88.19 217 GLY A N 1
ATOM 1620 C CA . GLY A 1 217 ? -24.706 7.658 11.087 1.00 88.19 217 GLY A CA 1
ATOM 1621 C C . GLY A 1 217 ? -23.964 6.607 10.246 1.00 88.19 217 GLY A C 1
ATOM 1622 O O . GLY A 1 217 ? -24.607 5.841 9.538 1.00 88.19 217 GLY A O 1
ATOM 1623 N N . SER A 1 218 ? -22.633 6.508 10.337 1.00 87.19 218 SER A N 1
ATOM 1624 C CA . SER A 1 218 ? -21.835 5.519 9.580 1.00 87.19 218 SER A CA 1
ATOM 1625 C C . SER A 1 218 ? -21.823 4.094 10.159 1.00 87.19 218 SER A C 1
ATOM 1627 O O . SER A 1 218 ? -21.195 3.205 9.571 1.00 87.19 218 SER A O 1
ATOM 1629 N N . GLY A 1 219 ? -22.465 3.877 11.313 1.00 91.00 219 GLY A N 1
ATOM 1630 C CA . GLY A 1 219 ? -22.411 2.611 12.056 1.00 91.00 219 GLY A CA 1
ATOM 1631 C C . GLY A 1 219 ? -21.087 2.367 12.795 1.00 91.00 219 GLY A C 1
ATOM 1632 O O . GLY A 1 219 ? -20.783 1.231 13.137 1.00 91.00 219 GLY A O 1
ATOM 1633 N N . LEU A 1 220 ? -20.275 3.406 13.011 1.00 93.44 220 LEU A N 1
ATOM 1634 C CA . LEU A 1 220 ? -19.072 3.341 13.846 1.00 93.44 220 LEU A CA 1
ATOM 1635 C C . LEU A 1 220 ? -19.399 3.746 15.290 1.00 93.44 220 LEU A C 1
ATOM 1637 O O . LEU A 1 220 ? -20.167 4.685 15.515 1.00 93.44 220 LEU A O 1
ATOM 1641 N N . ALA A 1 221 ? -18.789 3.065 16.256 1.00 95.88 221 ALA A N 1
ATOM 1642 C CA . ALA A 1 221 ? -18.866 3.392 17.674 1.00 95.88 221 ALA A CA 1
ATOM 1643 C C . ALA A 1 221 ? -17.595 4.122 18.133 1.00 95.88 221 ALA A C 1
ATOM 1645 O O . ALA A 1 221 ? -16.501 3.879 17.620 1.00 95.88 221 ALA A O 1
ATOM 1646 N N . PHE A 1 222 ? -17.747 5.025 19.106 1.00 97.00 222 PHE A N 1
ATOM 1647 C CA . PHE A 1 222 ? -16.660 5.870 19.602 1.00 97.00 222 PHE A CA 1
ATOM 1648 C C . PHE A 1 222 ? -16.660 5.933 21.126 1.00 97.00 222 PHE A C 1
ATOM 1650 O O . PHE A 1 222 ? -17.656 6.326 21.734 1.00 97.00 222 PHE A O 1
ATOM 1657 N N . GLN A 1 223 ? -15.521 5.619 21.736 1.00 97.75 223 GLN A N 1
ATOM 1658 C CA . GLN A 1 223 ? -15.288 5.783 23.168 1.00 97.75 223 GLN A CA 1
ATOM 1659 C C . GLN A 1 223 ? -14.360 6.973 23.411 1.00 97.75 223 GLN A C 1
ATOM 1661 O O . GLN A 1 223 ? -13.290 7.058 22.815 1.00 97.75 223 GLN A O 1
ATOM 1666 N N . ASP A 1 224 ? -14.757 7.893 24.289 1.00 97.38 224 ASP A N 1
ATOM 1667 C CA . ASP A 1 224 ? -13.956 9.073 24.627 1.00 97.38 224 ASP A CA 1
ATOM 1668 C C . ASP A 1 224 ? -12.674 8.689 25.374 1.00 97.38 224 ASP A C 1
ATOM 1670 O O . ASP A 1 224 ? -12.721 7.962 26.368 1.00 97.38 224 ASP A O 1
ATOM 1674 N N . ARG A 1 225 ? -11.532 9.188 24.891 1.00 97.56 225 ARG A N 1
ATOM 1675 C CA . ARG A 1 225 ? -10.200 8.994 25.482 1.00 97.56 225 ARG A CA 1
ATOM 1676 C C . ARG A 1 225 ? -9.615 10.284 26.050 1.00 97.56 225 ARG A C 1
ATOM 1678 O O . ARG A 1 225 ? -8.423 10.336 26.348 1.00 97.56 225 ARG A O 1
ATOM 1685 N N . GLY A 1 226 ? -10.451 11.300 26.239 1.00 96.50 226 GLY A N 1
ATOM 1686 C CA . GLY A 1 226 ? -10.082 12.554 26.875 1.00 96.50 226 GLY A CA 1
ATOM 1687 C C . GLY A 1 226 ? -9.302 13.493 25.959 1.00 96.50 226 GLY A C 1
ATOM 1688 O O . GLY A 1 226 ? -9.226 13.303 24.743 1.00 96.50 226 GLY A O 1
ATOM 1689 N N . SER A 1 227 ? -8.770 14.552 26.566 1.00 95.75 227 SER A N 1
ATOM 1690 C CA . SER A 1 227 ? -8.001 15.596 25.888 1.00 95.75 227 SER A CA 1
ATOM 1691 C C . SER A 1 227 ? -6.506 15.290 25.910 1.00 95.75 227 SER A C 1
ATOM 1693 O O . SER A 1 227 ? -5.980 14.888 26.945 1.00 95.75 227 SER A O 1
ATOM 1695 N N . HIS A 1 228 ? -5.836 15.514 24.781 1.00 92.06 228 HIS A N 1
ATOM 1696 C CA . HIS A 1 228 ? -4.416 15.242 24.562 1.00 92.06 228 HIS A CA 1
ATOM 1697 C C . HIS A 1 228 ? -3.708 16.471 23.990 1.00 92.06 228 HIS A C 1
ATOM 1699 O O . HIS A 1 228 ? -4.241 17.151 23.111 1.00 92.06 228 HIS A O 1
ATOM 1705 N N . GLU A 1 229 ? -2.469 16.711 24.421 1.00 87.38 229 GLU A N 1
ATOM 1706 C CA . GLU A 1 229 ? -1.551 17.612 23.717 1.00 87.38 229 GLU A CA 1
ATOM 1707 C C . GLU A 1 229 ? -0.741 16.817 22.699 1.00 87.38 229 GLU A C 1
ATOM 1709 O O . GLU A 1 229 ? -0.003 15.890 23.038 1.00 87.38 229 GLU A O 1
ATOM 1714 N N . LEU A 1 230 ? -0.870 17.177 21.425 1.00 81.00 230 LEU A N 1
ATOM 1715 C CA . LEU A 1 230 ? -0.161 16.506 20.345 1.00 81.00 23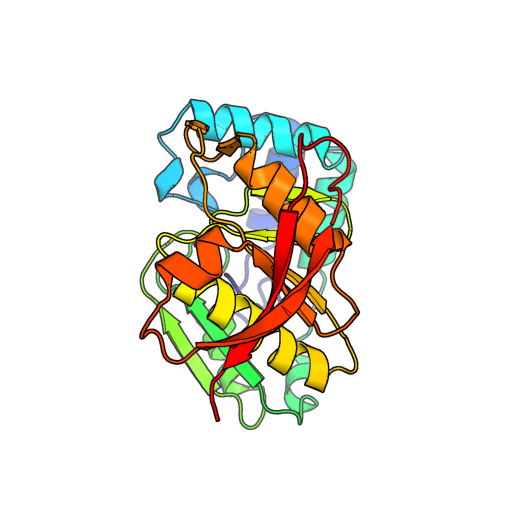0 LEU A CA 1
ATOM 1716 C C . LEU A 1 230 ? 1.139 17.259 20.050 1.00 81.00 230 LEU A C 1
ATOM 1718 O O . LEU A 1 230 ? 1.126 18.436 19.698 1.00 81.00 230 LEU A O 1
ATOM 1722 N N . LYS A 1 231 ? 2.288 16.580 20.160 1.00 73.75 231 LYS A N 1
ATOM 1723 C CA . LYS A 1 231 ? 3.609 17.202 19.956 1.00 73.75 231 LYS A CA 1
ATOM 1724 C C . LYS A 1 231 ? 3.692 17.940 18.611 1.00 73.75 231 LYS A C 1
ATOM 1726 O O . LYS A 1 231 ? 3.675 17.308 17.552 1.00 73.75 231 LYS A O 1
ATOM 1731 N N . GLY A 1 232 ? 3.891 19.258 18.668 1.00 67.44 232 GLY A N 1
ATOM 1732 C CA . GLY A 1 232 ? 4.033 20.117 17.488 1.00 67.44 232 GLY A CA 1
ATOM 1733 C C . GLY A 1 232 ? 2.711 20.546 16.842 1.00 67.44 232 GLY A C 1
ATOM 1734 O O . GLY A 1 232 ? 2.744 21.116 15.757 1.00 67.44 232 GLY A O 1
ATOM 1735 N N . VAL A 1 233 ? 1.569 20.293 17.489 1.00 76.81 233 VAL A N 1
ATOM 1736 C CA . VAL A 1 233 ? 0.248 20.776 17.070 1.00 76.81 233 VAL A CA 1
ATOM 1737 C C . VAL A 1 233 ? -0.304 21.685 18.176 1.00 76.81 233 VAL A C 1
ATOM 1739 O O . VAL A 1 233 ? -0.392 21.244 19.321 1.00 76.81 233 VAL A O 1
ATOM 1742 N N . PRO A 1 234 ? -0.675 22.943 17.879 1.00 76.06 234 PRO A N 1
ATOM 1743 C CA . PRO A 1 234 ? -1.255 23.835 18.878 1.00 76.06 234 PRO A CA 1
ATOM 1744 C C . PRO A 1 234 ? -2.581 23.315 19.450 1.00 76.06 234 PRO A C 1
ATOM 1746 O O . PRO A 1 234 ? -3.401 22.738 18.732 1.00 76.06 234 PRO A O 1
ATOM 1749 N N . GLY A 1 235 ? -2.815 23.600 20.730 1.00 86.81 235 GLY A N 1
ATOM 1750 C CA . GLY A 1 235 ? -4.091 23.358 21.400 1.00 86.81 235 GLY A CA 1
ATOM 1751 C C . GLY A 1 235 ? -4.265 21.957 21.988 1.00 86.81 235 GLY A C 1
ATOM 1752 O O . GLY A 1 235 ? -3.370 21.115 21.980 1.00 86.81 235 GLY A O 1
ATOM 1753 N N . GLN A 1 236 ? -5.460 21.747 22.531 1.00 91.19 236 GLN A N 1
ATOM 1754 C CA . GLN A 1 236 ? -5.884 20.537 23.226 1.00 91.19 236 GLN A CA 1
ATOM 1755 C C . GLN A 1 236 ? -6.846 19.753 22.334 1.00 91.19 236 GLN A C 1
ATOM 1757 O O . GLN A 1 236 ? -7.828 20.304 21.832 1.00 91.19 236 GLN A O 1
ATOM 1762 N N . TRP A 1 237 ? -6.557 18.472 22.122 1.00 94.31 237 TRP A N 1
ATOM 1763 C CA . TRP A 1 237 ? -7.238 17.635 21.140 1.00 94.31 237 TRP A CA 1
ATOM 1764 C C . TRP A 1 237 ? -7.973 16.495 21.827 1.00 94.31 237 TRP A C 1
ATOM 1766 O O . TRP A 1 237 ? -7.355 15.623 22.432 1.00 94.31 237 TRP A O 1
ATOM 1776 N N . ARG A 1 238 ? -9.303 16.471 21.714 1.00 97.56 238 ARG A N 1
ATOM 1777 C CA . ARG A 1 238 ? -10.102 15.363 22.244 1.00 97.56 238 ARG A CA 1
ATOM 1778 C C . ARG A 1 238 ? -10.091 14.191 21.270 1.00 97.56 238 ARG A C 1
ATOM 1780 O O . ARG A 1 238 ? -10.462 14.358 20.104 1.00 97.56 238 ARG A O 1
ATOM 1787 N N . LEU A 1 239 ? -9.656 13.030 21.751 1.00 98.06 239 LEU A N 1
ATOM 1788 C CA . LEU A 1 239 ? -9.495 11.819 20.950 1.00 98.06 239 LEU A CA 1
ATOM 1789 C C . LEU A 1 239 ? -10.517 10.757 21.345 1.00 98.06 239 LEU A C 1
ATOM 1791 O O . LEU A 1 239 ? -10.961 10.691 22.491 1.00 98.06 239 LEU A O 1
ATOM 1795 N N . TYR A 1 240 ? -10.864 9.904 20.388 1.00 98.31 240 TYR A N 1
ATOM 1796 C CA . TYR A 1 240 ? -11.815 8.817 20.580 1.00 98.31 240 TYR A CA 1
ATOM 1797 C C . TYR A 1 240 ? -11.241 7.516 20.038 1.00 98.31 240 TYR A C 1
ATOM 1799 O O . TYR A 1 240 ? -10.676 7.503 18.948 1.00 98.31 240 TYR A O 1
ATOM 1807 N N . ALA A 1 241 ? -11.423 6.421 20.769 1.00 97.88 241 ALA A N 1
ATOM 1808 C CA . ALA A 1 241 ? -11.184 5.088 20.236 1.00 97.88 241 ALA A CA 1
ATOM 1809 C C . ALA A 1 241 ? -12.376 4.682 19.367 1.00 97.88 241 ALA A C 1
ATOM 1811 O O . ALA A 1 241 ? -13.519 4.755 19.825 1.00 97.88 241 ALA A O 1
ATOM 1812 N N . ALA A 1 242 ? -12.108 4.294 18.123 1.00 96.88 242 ALA A N 1
ATOM 1813 C CA . ALA A 1 242 ? -13.122 3.904 17.153 1.00 96.88 242 ALA A CA 1
ATOM 1814 C C . ALA A 1 242 ? -13.205 2.379 17.008 1.00 96.88 242 ALA A C 1
ATOM 1816 O O . ALA A 1 242 ? -12.181 1.696 16.951 1.00 96.88 242 ALA A O 1
ATOM 1817 N N . SER A 1 243 ? -14.423 1.856 16.884 1.00 92.38 243 SER A N 1
ATOM 1818 C CA . SER A 1 243 ? -14.697 0.455 16.549 1.00 92.38 243 SER A CA 1
ATOM 1819 C C . SER A 1 243 ? -15.905 0.345 15.617 1.00 92.38 243 SER A C 1
ATOM 1821 O O . SER A 1 243 ? -16.665 1.303 15.449 1.00 92.38 243 SER A O 1
ATOM 1823 N N . GLU A 1 244 ? -16.112 -0.824 15.011 1.00 81.81 244 GLU A N 1
ATOM 1824 C CA . GLU A 1 244 ? -17.410 -1.115 14.396 1.00 81.81 244 GLU A CA 1
ATOM 1825 C C . GLU A 1 244 ? -18.480 -1.217 15.495 1.00 81.81 244 GLU A C 1
ATOM 1827 O O . GLU A 1 244 ? -18.182 -1.653 16.612 1.00 81.81 244 GLU A O 1
ATOM 1832 N N . ALA A 1 245 ? -19.693 -0.729 15.218 1.00 72.94 245 ALA A N 1
ATOM 1833 C CA . ALA A 1 245 ? -20.817 -0.912 16.125 1.00 72.94 245 ALA A CA 1
ATOM 1834 C C . ALA A 1 245 ? -21.298 -2.367 16.046 1.00 72.94 245 ALA A C 1
ATOM 1836 O O . ALA A 1 245 ? -21.535 -2.877 14.950 1.00 72.94 245 ALA A O 1
ATOM 1837 N N . SER A 1 246 ? -21.403 -3.009 17.209 1.00 51.56 246 SER A N 1
ATOM 1838 C CA . SER A 1 246 ? -22.003 -4.336 17.380 1.00 51.56 246 SER A CA 1
ATOM 1839 C C . SER A 1 246 ? -23.509 -4.326 17.146 1.00 51.56 246 SER A C 1
ATOM 1841 O O . SER A 1 246 ? -24.150 -3.303 17.486 1.00 51.56 246 SER A O 1
#

pLDDT: mean 78.41, std 14.76, range [30.92, 98.31]

Radius of gyration: 20.38 Å; chains: 1; bounding box: 48×50×46 Å

Secondary structure (DSSP, 8-state):
----SB-B-BTTBTTSBPHHHHHHHHHHHHHHTTTTTTHHHH-GGGTT-HHHHHHHHHHHHHH--HHHHHHHHHHHHH-B-GGGGGG--S--EEEEETT-SSS-HHHHHHHHHHSTT-EEEEE----S--SEEEEEETTEEEEE-SSHHHHHHHHHHHHHHHHTTT----EEE-----EEETTEEESHHHHHHHHHHHHSPTT-EEEEHHHHHHTTTSSEEEEEEEEEEPTTS-SEEEEEEEEE--

Sequence (246 aa):
MGTFARIAWAPDYTFGTPPEVYDALLQRMEQEWGKGVLLSALAPSLADDAAAREWWGRFQRQSCSPGAAVALLRMAYEIDARPILPAIRVPAMILHRVGERTVPVEHARYLAQRIPGAEYAEFPGGDHFRGREVDTAGDGFFAAFDGPARAVRCAAAIGSSVRSLGLEIRAGVHTGECEVMGAKIGGIAVHIGARIASAASPGEILVSSTVKDLVAGSGLAFQDRGSHELKGVPGQWRLYAASEAS

Foldseek 3Di:
DFDAQAQEDDPVRHQHDHPVRLVVVLVCLLVCQLQQPCCCQQPVVCPPPPVNSNVSSVCRVVPDHSVVVSVVSVVRNPGHRQVCQLVAPDEAEQEEECQARSHHCVRSVSSQVRRPNYHYDYDYDHHNDDFLFADDDDPDTDGDDPALLVVLVVQLVVQVVCVVVVFFAFFFTEDDDFDCPPSHTDDPRRLNRVQQSVVGDTSWYKYWPRSVVRCVPVQKDWDWPQWDDRVPDDDITTMTTIDGHD